Protein AF-A0A1Q9NXE9-F1 (afdb_monomer)

Secondary structure (DSSP, 8-state):
-----------TT--HHHHHHHHHHHHHHHHHHHHHHTT-HHHHHHHHHHHHHHHHHHHHHHHHHH-GGGSTT----S-HHHHHHHHHHHHHHHHHHHHHHHHHHHHHHHHHHHHHHHHTT-HHHHHHHHHHHHHHHHHHHHHHHHHGGG--S--HHHHHHHHHHHHHHHHHHHHHHHHHHHHHHHHHHHHHHHHHT-TT-

Structure (mmCIF, N/CA/C/O backbone):
data_AF-A0A1Q9NXE9-F1
#
_entry.id   AF-A0A1Q9NXE9-F1
#
loop_
_atom_site.group_PDB
_atom_site.id
_atom_site.type_symbol
_atom_site.label_atom_id
_atom_site.label_alt_id
_atom_site.label_comp_id
_atom_site.label_asym_id
_atom_site.label_entity_id
_atom_site.label_seq_id
_atom_site.pdbx_PDB_ins_code
_atom_site.Cartn_x
_atom_site.Cartn_y
_atom_site.Cartn_z
_atom_site.occupancy
_atom_site.B_iso_or_equiv
_atom_site.auth_seq_id
_atom_site.auth_comp_id
_atom_site.auth_asym_id
_atom_site.auth_atom_id
_atom_site.pdbx_PDB_model_num
ATOM 1 N N . MET A 1 1 ? 24.648 44.291 -0.060 1.00 38.34 1 MET A N 1
ATOM 2 C CA . MET A 1 1 ? 23.633 43.965 -1.079 1.00 38.34 1 MET A CA 1
ATOM 3 C C . MET A 1 1 ? 23.891 42.550 -1.541 1.00 38.34 1 MET A C 1
ATOM 5 O O . MET A 1 1 ? 25.010 42.243 -1.927 1.00 38.34 1 MET A O 1
ATOM 9 N N . SER A 1 2 ? 22.882 41.703 -1.382 1.00 39.97 2 SER A N 1
ATOM 10 C CA . SER A 1 2 ? 22.838 40.307 -1.802 1.00 39.97 2 SER A CA 1
ATOM 11 C C . SER A 1 2 ? 22.975 40.172 -3.317 1.00 39.97 2 SER A C 1
ATOM 13 O O . SER A 1 2 ? 22.390 40.971 -4.037 1.00 39.97 2 SER A O 1
ATOM 15 N N . THR A 1 3 ? 23.613 39.104 -3.788 1.00 32.12 3 THR A N 1
ATOM 16 C CA . THR A 1 3 ? 22.986 38.228 -4.787 1.00 32.12 3 THR A CA 1
ATOM 17 C C . THR A 1 3 ? 23.370 36.790 -4.467 1.00 32.12 3 THR A C 1
ATOM 19 O O . THR A 1 3 ? 24.533 36.449 -4.281 1.00 32.12 3 THR A O 1
ATOM 22 N N . SER A 1 4 ? 22.329 35.996 -4.273 1.00 35.97 4 SER A N 1
ATOM 23 C CA . SER A 1 4 ? 22.317 34.573 -3.982 1.00 35.97 4 SER A CA 1
ATOM 24 C C . SER A 1 4 ? 22.696 33.775 -5.226 1.00 35.97 4 SER A C 1
ATOM 26 O O . SER A 1 4 ? 22.035 33.920 -6.255 1.00 35.97 4 SER A O 1
ATOM 28 N N . ASN A 1 5 ? 23.692 32.898 -5.106 1.00 34.31 5 ASN A N 1
ATOM 29 C CA . ASN A 1 5 ? 23.854 31.772 -6.019 1.00 34.31 5 ASN A CA 1
ATOM 30 C C . ASN A 1 5 ? 22.650 30.847 -5.834 1.00 34.31 5 ASN A C 1
ATOM 32 O O . ASN A 1 5 ? 22.453 30.271 -4.765 1.00 34.31 5 ASN A O 1
ATOM 36 N N . SER A 1 6 ? 21.816 30.755 -6.865 1.00 35.94 6 SER A N 1
ATOM 37 C CA . SER A 1 6 ? 20.890 29.644 -7.026 1.00 35.94 6 SER A CA 1
ATOM 38 C C . SER A 1 6 ? 21.712 28.442 -7.475 1.00 35.94 6 SER A C 1
ATOM 40 O O . SER A 1 6 ? 22.081 28.343 -8.647 1.00 35.94 6 SER A O 1
ATOM 42 N N . ASP A 1 7 ? 22.041 27.565 -6.535 1.00 38.34 7 ASP A N 1
ATOM 43 C CA . ASP A 1 7 ? 22.629 26.271 -6.850 1.00 38.34 7 ASP A CA 1
ATOM 44 C C . ASP A 1 7 ? 21.641 25.485 -7.723 1.00 38.34 7 ASP A C 1
ATOM 46 O O . ASP A 1 7 ? 20.567 25.066 -7.282 1.00 38.34 7 ASP A O 1
ATOM 50 N N . ASN A 1 8 ? 22.001 25.325 -8.998 1.00 44.56 8 ASN A N 1
ATOM 51 C CA . ASN A 1 8 ? 21.366 24.391 -9.915 1.00 44.56 8 ASN A CA 1
ATOM 52 C C . ASN A 1 8 ? 21.638 22.970 -9.404 1.00 44.56 8 ASN A C 1
ATOM 54 O O . ASN A 1 8 ? 22.663 22.370 -9.732 1.00 44.56 8 ASN A O 1
ATOM 58 N N . ASN A 1 9 ? 20.706 22.429 -8.617 1.00 39.59 9 ASN A N 1
ATOM 59 C CA . ASN A 1 9 ? 20.649 21.018 -8.224 1.00 39.59 9 ASN A CA 1
ATOM 60 C C . ASN A 1 9 ? 20.276 20.136 -9.426 1.00 39.59 9 ASN A C 1
ATOM 62 O O . ASN A 1 9 ? 19.250 19.461 -9.443 1.00 39.59 9 ASN A O 1
ATOM 66 N N . THR A 1 10 ? 21.119 20.148 -10.453 1.00 43.19 10 THR A N 1
ATOM 67 C CA . THR A 1 10 ? 21.030 19.195 -11.557 1.00 43.19 10 THR A CA 1
ATOM 68 C C . THR A 1 10 ? 21.760 17.942 -11.098 1.00 43.19 10 THR A C 1
ATOM 70 O O . THR A 1 10 ? 22.981 17.962 -10.935 1.00 43.19 10 THR A O 1
ATOM 73 N N . ILE A 1 11 ? 21.022 16.865 -10.827 1.00 47.81 11 ILE A N 1
ATOM 74 C CA . ILE A 1 11 ? 21.634 15.564 -10.539 1.00 47.81 11 ILE A CA 1
ATOM 75 C C . ILE A 1 11 ? 22.432 15.156 -11.794 1.00 47.81 11 ILE A C 1
ATOM 77 O O . ILE A 1 11 ? 21.863 15.173 -12.890 1.00 47.81 11 ILE A O 1
ATOM 81 N N . PRO A 1 12 ? 23.737 14.840 -11.688 1.00 38.66 12 PRO A N 1
ATOM 82 C CA . PRO A 1 12 ? 24.551 14.502 -12.852 1.00 38.66 12 PRO A CA 1
ATOM 83 C C . PRO A 1 12 ? 23.972 13.291 -13.596 1.00 38.66 12 PRO A C 1
ATOM 85 O O . PRO A 1 12 ? 23.775 12.239 -12.991 1.00 38.66 12 PRO A O 1
ATOM 88 N N . GLY A 1 13 ? 23.717 13.440 -14.900 1.00 51.38 13 GLY A N 1
ATOM 89 C CA . GLY A 1 13 ? 23.176 12.374 -15.755 1.00 51.38 13 GLY A CA 1
ATOM 90 C C . GLY A 1 13 ? 21.647 12.313 -15.849 1.00 51.38 13 GLY A C 1
ATOM 91 O O . GLY A 1 13 ? 21.122 11.270 -16.225 1.00 51.38 13 GLY A O 1
ATOM 92 N N . VAL A 1 14 ? 20.940 13.390 -15.490 1.00 51.12 14 VAL A N 1
ATOM 93 C CA . VAL A 1 14 ? 19.484 13.519 -15.668 1.00 51.12 14 VAL A CA 1
ATOM 94 C C . VAL A 1 14 ? 19.208 14.603 -16.710 1.00 51.12 14 VAL A C 1
ATOM 96 O O . VAL A 1 14 ? 19.597 15.757 -16.507 1.00 51.12 14 VAL A O 1
ATOM 99 N N . GLY A 1 15 ? 18.556 14.245 -17.820 1.00 59.66 15 GLY A N 1
ATOM 100 C CA . GLY A 1 15 ? 18.082 15.219 -18.803 1.00 59.66 15 GLY A CA 1
ATOM 101 C C . GLY A 1 15 ? 17.036 16.161 -18.193 1.00 59.66 15 GLY A C 1
ATOM 102 O O . GLY A 1 15 ? 16.362 15.813 -17.224 1.00 59.66 15 GLY A O 1
ATOM 103 N N . ILE A 1 16 ? 16.876 17.368 -18.745 1.00 61.19 16 ILE A N 1
ATOM 104 C CA . ILE A 1 16 ? 15.884 18.348 -18.252 1.00 61.19 16 ILE A CA 1
ATOM 105 C C . ILE A 1 16 ? 14.464 17.751 -18.286 1.00 61.19 16 ILE A C 1
ATOM 107 O O . ILE A 1 16 ? 13.695 17.928 -17.345 1.00 61.19 16 ILE A O 1
ATOM 111 N N . GLU A 1 17 ? 14.151 16.972 -19.323 1.00 66.19 17 GLU A N 1
ATOM 112 C CA . GLU A 1 17 ? 12.855 16.304 -19.496 1.00 66.19 17 GLU A CA 1
ATOM 113 C C . GLU A 1 17 ? 12.576 15.255 -18.399 1.00 66.19 17 GLU A C 1
ATOM 115 O O . GLU A 1 17 ? 11.458 15.165 -17.889 1.00 66.19 17 GLU A O 1
ATOM 120 N N . ASP A 1 18 ? 13.599 14.523 -17.947 1.00 68.25 18 ASP A N 1
ATOM 121 C CA . ASP A 1 18 ? 13.463 13.533 -16.871 1.00 68.25 18 ASP A CA 1
ATOM 122 C C . ASP A 1 18 ? 13.184 14.200 -15.516 1.00 68.25 18 ASP A C 1
ATOM 124 O O . ASP A 1 18 ? 12.389 13.694 -14.717 1.00 68.25 18 ASP A O 1
ATOM 128 N N . GLN A 1 19 ? 13.779 15.370 -15.257 1.00 73.62 19 GLN A N 1
ATOM 129 C CA . GLN A 1 19 ? 13.501 16.144 -14.042 1.00 73.62 19 GLN A CA 1
ATOM 130 C C . GLN A 1 19 ? 12.059 16.653 -14.005 1.00 73.62 19 GLN A C 1
ATOM 132 O O . GLN A 1 19 ? 11.429 16.647 -12.945 1.00 73.62 19 GLN A O 1
ATOM 137 N N . GLU A 1 20 ? 11.512 17.060 -15.151 1.00 81.75 20 GLU A N 1
ATOM 138 C CA . GLU A 1 20 ? 10.112 17.475 -15.248 1.00 81.75 20 GLU A CA 1
ATOM 139 C C . GLU A 1 20 ? 9.160 16.307 -14.968 1.00 81.75 20 GLU A C 1
ATOM 141 O O . GLU A 1 20 ? 8.214 16.459 -14.185 1.00 81.75 20 GLU A O 1
ATOM 146 N N . ILE A 1 21 ? 9.435 15.124 -15.532 1.00 80.62 21 ILE A N 1
ATOM 147 C CA . ILE A 1 21 ? 8.650 13.908 -15.276 1.00 80.62 21 ILE A CA 1
ATOM 148 C C . ILE A 1 21 ? 8.705 13.539 -13.792 1.00 80.62 21 ILE A C 1
ATOM 150 O O . ILE A 1 21 ? 7.656 13.329 -13.178 1.00 80.62 21 ILE A O 1
ATOM 154 N N . ILE A 1 22 ? 9.895 13.511 -13.187 1.00 80.38 22 ILE A N 1
ATOM 155 C CA . ILE A 1 22 ? 10.057 13.226 -11.755 1.00 80.38 22 ILE A CA 1
ATOM 156 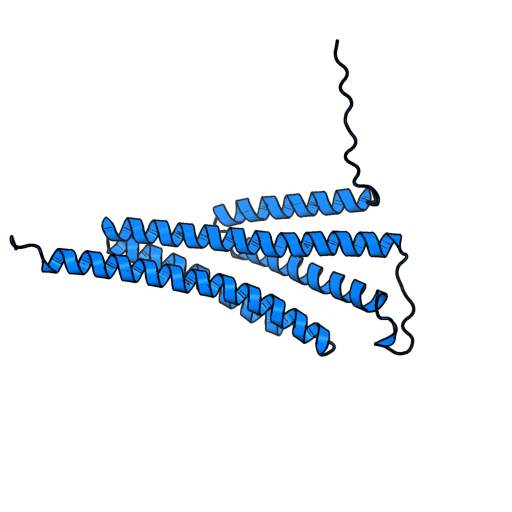C C . ILE A 1 22 ? 9.278 14.247 -10.916 1.00 80.38 22 ILE A C 1
ATOM 158 O O . ILE A 1 22 ? 8.518 13.853 -10.033 1.00 80.38 22 ILE A O 1
ATOM 162 N N . GLY A 1 23 ? 9.362 15.540 -11.238 1.00 83.94 23 GLY A N 1
ATOM 163 C CA . GLY A 1 23 ? 8.614 16.585 -10.536 1.00 83.94 23 GLY A CA 1
ATOM 164 C C . GLY A 1 23 ? 7.090 16.426 -10.643 1.00 83.94 23 GLY A C 1
ATOM 165 O O . GLY A 1 23 ? 6.363 16.674 -9.676 1.00 83.94 23 GLY A O 1
ATOM 166 N N . ILE A 1 24 ? 6.569 15.973 -11.789 1.00 85.38 24 ILE A N 1
ATOM 167 C CA . ILE A 1 24 ? 5.145 15.629 -11.941 1.00 85.38 24 ILE A CA 1
ATOM 168 C C . ILE A 1 24 ? 4.790 14.433 -11.058 1.00 85.38 24 ILE A C 1
ATOM 170 O O . ILE A 1 24 ? 3.772 14.460 -10.358 1.00 85.38 24 ILE A O 1
ATOM 174 N N . LEU A 1 25 ? 5.627 13.397 -11.056 1.00 85.25 25 LEU A N 1
ATOM 175 C CA . LEU A 1 25 ? 5.397 12.206 -10.252 1.00 85.25 25 LEU A CA 1
ATOM 176 C C . LEU A 1 25 ? 5.402 12.537 -8.753 1.00 85.25 25 LEU A C 1
ATOM 178 O O . LEU A 1 25 ? 4.489 12.119 -8.044 1.00 85.25 25 LEU A O 1
ATOM 182 N N . GLU A 1 26 ? 6.330 13.362 -8.270 1.00 86.25 26 GLU A N 1
ATOM 183 C CA . GLU A 1 26 ? 6.356 13.851 -6.883 1.00 86.25 26 GLU A CA 1
ATOM 184 C C . GLU A 1 26 ? 5.075 14.606 -6.499 1.00 86.25 26 GLU A C 1
ATOM 186 O O . GLU A 1 26 ? 4.528 14.420 -5.406 1.00 86.25 26 GLU A O 1
ATOM 191 N N . ARG A 1 27 ? 4.528 15.418 -7.413 1.00 87.75 27 ARG A N 1
ATOM 192 C CA . ARG A 1 27 ? 3.234 16.085 -7.197 1.00 87.75 27 ARG A CA 1
ATOM 193 C C . ARG A 1 27 ? 2.092 15.080 -7.084 1.00 87.75 27 ARG A C 1
ATOM 195 O O . ARG A 1 27 ? 1.229 15.249 -6.222 1.00 87.75 27 ARG A O 1
ATOM 202 N N . ILE A 1 28 ? 2.093 14.024 -7.898 1.00 85.88 28 ILE A N 1
ATOM 203 C CA . ILE A 1 28 ? 1.116 12.928 -7.805 1.00 85.88 28 ILE A CA 1
ATOM 204 C C . ILE A 1 28 ? 1.243 12.212 -6.449 1.00 85.88 28 ILE A C 1
ATOM 206 O O . ILE A 1 28 ? 0.230 11.949 -5.794 1.00 85.88 28 ILE A O 1
ATOM 210 N N . VAL A 1 29 ? 2.471 11.971 -5.974 1.00 84.19 29 VAL A N 1
ATOM 211 C CA . VAL A 1 29 ? 2.731 11.405 -4.639 1.00 84.19 29 VAL A CA 1
ATOM 212 C C . VAL A 1 29 ? 2.136 12.289 -3.541 1.00 84.19 29 VAL A C 1
ATOM 214 O O . VAL A 1 29 ? 1.441 11.784 -2.655 1.00 84.19 29 VAL A O 1
ATOM 217 N N . SER A 1 30 ? 2.360 13.603 -3.597 1.00 87.12 30 SER A N 1
ATOM 218 C CA . SER A 1 30 ? 1.798 14.565 -2.638 1.00 87.12 30 SER A CA 1
ATOM 219 C C . SER A 1 30 ? 0.263 14.599 -2.688 1.00 87.12 30 SER A C 1
ATOM 221 O O . SER A 1 30 ? -0.413 14.531 -1.659 1.00 87.12 30 SER A O 1
ATOM 223 N N . LEU A 1 31 ? -0.319 14.588 -3.891 1.00 88.50 31 LEU A N 1
ATOM 224 C CA . LEU A 1 31 ? -1.767 14.532 -4.076 1.00 88.50 31 LEU A CA 1
ATOM 225 C C . LEU A 1 31 ? -2.378 13.267 -3.458 1.00 88.50 31 LEU A C 1
ATOM 227 O O . LEU A 1 31 ? -3.425 13.349 -2.815 1.00 88.50 31 LEU A O 1
ATOM 231 N N . SER A 1 32 ? -1.721 12.111 -3.605 1.00 87.50 32 SER A N 1
ATOM 232 C CA . SER A 1 32 ? -2.212 10.846 -3.044 1.00 87.50 32 SER A CA 1
ATOM 233 C C . SER A 1 32 ? -2.358 10.888 -1.516 1.00 87.50 32 SER A C 1
ATOM 235 O O . SER A 1 32 ? -3.301 10.312 -0.976 1.00 87.50 32 SER A O 1
ATOM 237 N N . GLN A 1 33 ? -1.506 11.645 -0.817 1.00 85.19 33 GLN A N 1
ATOM 238 C CA . GLN A 1 33 ? -1.619 11.839 0.630 1.00 85.19 33 GLN A CA 1
ATOM 239 C C . GLN A 1 33 ? -2.860 12.658 0.996 1.00 85.19 33 GLN A C 1
ATOM 241 O O . GLN A 1 33 ? -3.666 12.230 1.821 1.00 85.19 33 GLN A O 1
ATOM 246 N N . ASN A 1 34 ? -3.068 13.787 0.319 1.00 90.12 34 ASN A N 1
ATOM 247 C CA . ASN A 1 34 ? -4.254 14.619 0.532 1.00 90.12 34 ASN A CA 1
ATOM 248 C C . ASN A 1 34 ? -5.553 13.843 0.260 1.00 90.12 34 ASN A C 1
ATOM 250 O O . ASN A 1 34 ? -6.571 14.045 0.924 1.00 90.12 34 ASN A O 1
ATOM 254 N N . LEU A 1 35 ? -5.534 12.950 -0.732 1.00 92.75 35 LEU A N 1
ATOM 255 C CA . LEU A 1 35 ? -6.661 12.077 -1.045 1.00 92.75 35 LEU A CA 1
ATOM 256 C C . LEU A 1 35 ? -6.906 11.039 0.062 1.00 92.75 35 LEU A C 1
ATOM 258 O O . LEU A 1 35 ? -8.062 10.799 0.413 1.00 92.75 35 LEU A O 1
ATOM 262 N N . LEU A 1 36 ? -5.850 10.471 0.651 1.00 90.75 36 LEU A N 1
ATOM 263 C CA . LEU A 1 36 ? -5.956 9.516 1.757 1.00 90.75 36 LEU A CA 1
ATOM 264 C C . LEU A 1 36 ? -6.599 10.157 2.998 1.00 90.75 36 LEU A C 1
ATOM 266 O O . LEU A 1 36 ? -7.526 9.595 3.585 1.00 90.75 36 LEU A O 1
ATOM 270 N N . GLU A 1 37 ? -6.189 11.377 3.344 1.00 88.44 37 GLU A N 1
ATOM 271 C CA . GLU A 1 37 ? -6.778 12.156 4.444 1.00 88.44 37 GLU A CA 1
ATOM 272 C C . GLU A 1 37 ? -8.261 12.482 4.200 1.00 88.44 37 GLU A C 1
ATOM 274 O O . GLU A 1 37 ? -9.077 12.448 5.124 1.00 88.44 37 GLU A O 1
ATOM 279 N N . LYS A 1 38 ? -8.642 12.698 2.934 1.00 92.94 38 LYS A N 1
ATOM 280 C CA . LYS A 1 38 ? -10.032 12.898 2.489 1.00 92.94 38 LYS A CA 1
ATOM 281 C C . LYS A 1 38 ? -10.822 11.593 2.299 1.00 92.94 38 LYS A C 1
ATOM 283 O O . LYS A 1 38 ? -11.946 11.639 1.798 1.00 92.94 38 LYS A O 1
ATOM 288 N N . ASN A 1 39 ? -10.277 10.444 2.709 1.00 91.12 39 ASN A N 1
ATOM 289 C CA . ASN A 1 39 ? -10.870 9.104 2.565 1.00 91.12 39 ASN A CA 1
ATOM 290 C C . ASN A 1 39 ? -11.181 8.714 1.102 1.00 91.12 39 ASN A C 1
ATOM 292 O O . ASN A 1 39 ? -12.081 7.919 0.834 1.00 91.12 39 ASN A O 1
ATOM 296 N N . GLN A 1 40 ? -10.447 9.262 0.130 1.00 94.44 40 GLN A N 1
ATOM 297 C CA . GLN A 1 40 ? -10.607 8.965 -1.299 1.00 94.44 40 GLN A CA 1
ATOM 298 C C . GLN A 1 40 ? -9.825 7.700 -1.698 1.00 94.44 40 GLN A C 1
ATOM 300 O O . GLN A 1 40 ? -9.006 7.713 -2.617 1.00 94.44 40 GLN A O 1
ATOM 305 N N . HIS A 1 41 ? -10.065 6.591 -0.992 1.00 93.31 41 HIS A N 1
ATOM 306 C CA . HIS A 1 41 ? -9.253 5.366 -1.060 1.00 93.31 41 HIS A CA 1
ATOM 307 C C . HIS A 1 41 ? -9.167 4.739 -2.457 1.00 93.31 41 HIS A C 1
ATOM 309 O O . HIS A 1 41 ? -8.104 4.261 -2.845 1.00 93.31 41 HIS A O 1
ATOM 315 N N . VAL A 1 42 ? -10.251 4.797 -3.237 1.00 93.75 42 VAL A N 1
ATOM 316 C CA . VAL A 1 42 ? -10.290 4.301 -4.625 1.00 93.75 42 VAL A CA 1
ATOM 317 C C . VAL A 1 42 ? -9.297 5.053 -5.512 1.00 93.75 42 VAL A C 1
ATOM 319 O O . VAL A 1 42 ? -8.523 4.436 -6.234 1.00 93.75 42 VAL A O 1
ATOM 322 N N . LEU A 1 43 ? -9.279 6.387 -5.435 1.00 92.31 43 LEU A N 1
ATOM 323 C CA . LEU A 1 43 ? -8.369 7.212 -6.235 1.00 92.31 43 LEU A CA 1
ATOM 324 C C . LEU A 1 43 ? -6.912 6.984 -5.829 1.00 92.31 43 LEU A C 1
ATOM 326 O O . LEU A 1 43 ? -6.049 6.822 -6.687 1.00 92.31 43 LEU A O 1
ATOM 330 N N . VAL A 1 44 ? -6.663 6.924 -4.519 1.00 92.62 44 VAL A N 1
ATOM 331 C CA . VAL A 1 44 ? -5.348 6.621 -3.940 1.00 92.62 44 VAL A CA 1
ATOM 332 C C . VAL A 1 44 ? -4.837 5.273 -4.453 1.00 92.62 44 VAL A C 1
ATOM 334 O O . VAL A 1 44 ? -3.708 5.184 -4.927 1.00 92.62 44 VAL A O 1
ATOM 337 N N . PHE A 1 45 ? -5.686 4.242 -4.436 1.00 92.56 45 PHE A N 1
ATOM 338 C CA . PHE A 1 45 ? -5.335 2.917 -4.939 1.00 92.56 45 PHE A CA 1
ATOM 339 C C . PHE A 1 45 ? -5.073 2.901 -6.451 1.00 92.56 45 PHE A C 1
ATOM 341 O O . PHE A 1 45 ? -4.114 2.279 -6.893 1.00 92.56 45 PHE A O 1
ATOM 348 N N . ASN A 1 46 ? -5.868 3.620 -7.248 1.00 90.38 46 ASN A N 1
ATOM 349 C CA . ASN A 1 46 ? -5.674 3.683 -8.700 1.00 90.38 46 ASN A CA 1
ATOM 350 C C . ASN A 1 46 ? -4.340 4.340 -9.086 1.00 90.38 46 ASN A C 1
ATOM 352 O O . ASN A 1 46 ? -3.661 3.848 -9.986 1.00 90.38 46 ASN A O 1
ATOM 356 N N . ILE A 1 47 ? -3.949 5.418 -8.396 1.00 89.25 47 ILE A N 1
ATOM 357 C CA . ILE A 1 47 ? -2.636 6.060 -8.582 1.00 89.25 47 ILE A CA 1
ATOM 358 C C . ILE A 1 47 ? -1.519 5.059 -8.280 1.00 89.25 47 ILE A C 1
ATOM 360 O O . ILE A 1 47 ? -0.582 4.905 -9.063 1.00 89.25 47 ILE A O 1
ATOM 364 N N . PHE A 1 48 ? -1.645 4.344 -7.165 1.00 90.31 48 PHE A N 1
ATOM 365 C CA . PHE A 1 48 ? -0.689 3.319 -6.780 1.00 90.31 48 PHE A CA 1
ATOM 366 C C . PHE A 1 48 ? -0.564 2.196 -7.792 1.00 90.31 48 PHE A C 1
ATOM 368 O O . PHE A 1 48 ? 0.542 1.906 -8.240 1.00 90.31 48 PHE A O 1
ATOM 375 N N . LEU A 1 49 ? -1.685 1.613 -8.204 1.00 88.69 49 LEU A N 1
ATOM 376 C CA . LEU A 1 49 ? -1.684 0.528 -9.171 1.00 88.69 49 LEU A CA 1
ATOM 377 C C . LEU A 1 49 ? -1.062 0.970 -10.500 1.00 88.69 49 LEU A C 1
ATOM 379 O O . LEU A 1 49 ? -0.319 0.210 -11.116 1.00 88.69 49 LEU A O 1
ATOM 383 N N . HIS A 1 50 ? -1.322 2.207 -10.927 1.00 86.69 50 HIS A N 1
ATOM 384 C CA . HIS A 1 50 ? -0.704 2.767 -12.124 1.00 86.69 50 HIS A CA 1
ATOM 385 C C . HIS A 1 50 ? 0.827 2.841 -12.001 1.00 86.69 50 HIS A C 1
ATOM 387 O O . HIS A 1 50 ? 1.539 2.409 -12.906 1.00 86.69 50 HIS A O 1
ATOM 393 N N . LEU A 1 51 ? 1.346 3.318 -10.867 1.00 86.31 51 LEU A N 1
ATOM 394 C CA . LEU A 1 51 ? 2.790 3.443 -10.650 1.00 86.31 51 LEU A CA 1
ATOM 395 C C . LEU A 1 51 ? 3.485 2.092 -10.443 1.00 86.31 51 LEU A C 1
ATOM 397 O O . LEU A 1 51 ? 4.592 1.906 -10.937 1.00 86.31 51 LEU A O 1
ATOM 401 N N . VAL A 1 52 ? 2.817 1.121 -9.817 1.00 86.62 52 VAL A N 1
ATOM 402 C CA . VAL A 1 52 ? 3.304 -0.265 -9.721 1.00 86.62 52 VAL A CA 1
ATOM 403 C C . VAL A 1 52 ? 3.396 -0.920 -11.101 1.00 86.62 52 VAL A C 1
ATOM 405 O O . VAL A 1 52 ? 4.399 -1.555 -11.422 1.00 86.62 52 VAL A O 1
ATOM 408 N N . ARG A 1 53 ? 2.385 -0.729 -11.957 1.00 84.62 53 ARG A N 1
ATOM 409 C CA . ARG A 1 53 ? 2.409 -1.227 -13.342 1.00 84.62 53 ARG A CA 1
ATOM 410 C C . ARG A 1 53 ? 3.546 -0.601 -14.150 1.00 84.62 53 ARG A C 1
ATOM 412 O O . ARG A 1 53 ? 4.200 -1.308 -14.913 1.00 84.62 53 ARG A O 1
ATOM 419 N N . ASN A 1 54 ? 3.819 0.688 -13.947 1.00 84.44 54 ASN A N 1
ATOM 420 C CA . ASN A 1 54 ? 4.955 1.358 -14.578 1.00 84.44 54 ASN A CA 1
ATOM 421 C C . ASN A 1 54 ? 6.301 0.835 -14.048 1.00 84.44 54 ASN A C 1
ATOM 423 O O . ASN A 1 54 ? 7.182 0.579 -14.861 1.00 84.44 54 ASN A O 1
ATOM 427 N N . ASP A 1 55 ? 6.454 0.601 -12.736 1.00 87.56 55 ASP A N 1
ATOM 428 C CA . ASP A 1 55 ? 7.656 -0.038 -12.161 1.00 87.56 55 ASP A CA 1
ATOM 429 C C . ASP A 1 55 ? 7.930 -1.389 -12.841 1.00 87.56 55 ASP A C 1
ATOM 431 O O . ASP A 1 55 ? 9.014 -1.619 -13.377 1.00 87.56 55 ASP A O 1
ATOM 435 N N . LEU A 1 56 ? 6.913 -2.256 -12.914 1.00 84.00 56 LEU A N 1
ATOM 436 C CA . LEU A 1 56 ? 7.020 -3.556 -13.582 1.00 84.00 56 LEU A CA 1
ATOM 437 C C . LEU A 1 56 ? 7.398 -3.422 -15.060 1.00 84.00 56 LEU A C 1
ATOM 439 O O . LEU A 1 56 ? 8.257 -4.156 -15.543 1.00 84.00 56 LEU A O 1
ATOM 443 N N . HIS A 1 57 ? 6.771 -2.495 -15.786 1.00 84.00 57 HIS A N 1
ATOM 444 C CA . HIS A 1 57 ? 7.056 -2.270 -17.204 1.00 84.00 57 HIS A CA 1
ATOM 445 C C . HIS A 1 57 ? 8.494 -1.799 -17.440 1.00 84.00 57 HIS A C 1
ATOM 447 O O . HIS A 1 57 ? 9.178 -2.314 -18.323 1.00 84.00 57 HIS A O 1
ATOM 453 N N . LEU A 1 58 ? 8.980 -0.860 -16.628 1.00 87.75 58 LEU A N 1
ATOM 454 C CA . LEU A 1 58 ? 10.343 -0.342 -16.736 1.00 87.75 58 LEU A CA 1
ATOM 455 C C . LEU A 1 58 ? 11.378 -1.412 -16.369 1.00 87.75 58 LEU A C 1
ATOM 457 O O . LEU A 1 58 ? 12.367 -1.566 -17.080 1.00 87.75 58 LEU A O 1
ATOM 461 N N . ARG A 1 59 ? 11.124 -2.225 -15.335 1.00 84.50 59 ARG A N 1
ATOM 462 C CA . ARG A 1 59 ? 11.986 -3.371 -14.993 1.00 84.50 59 ARG A CA 1
ATOM 463 C C . ARG A 1 59 ? 12.086 -4.381 -16.126 1.00 84.50 59 ARG A C 1
ATOM 465 O O . ARG A 1 59 ? 13.183 -4.853 -16.400 1.00 84.50 59 ARG A O 1
ATOM 472 N N . LYS A 1 60 ? 10.968 -4.690 -16.795 1.00 80.06 60 LYS A N 1
ATOM 473 C CA . LYS A 1 60 ? 10.962 -5.578 -17.969 1.00 80.06 60 LYS A CA 1
ATOM 474 C C . LYS A 1 60 ? 11.885 -5.028 -19.052 1.00 80.06 60 LYS A C 1
ATOM 476 O O . LYS A 1 60 ? 12.752 -5.755 -19.519 1.00 80.06 60 LYS A O 1
ATOM 481 N N . LYS A 1 61 ? 11.761 -3.738 -19.387 1.00 82.56 61 LYS A N 1
ATOM 482 C CA . LYS A 1 61 ? 12.651 -3.080 -20.359 1.00 82.56 61 LYS A CA 1
ATOM 483 C C . LYS A 1 61 ? 14.125 -3.207 -19.971 1.00 82.56 61 LYS A C 1
ATOM 485 O O . LYS A 1 61 ? 14.918 -3.652 -20.787 1.00 82.56 61 LYS A O 1
ATOM 490 N N . ILE A 1 62 ? 14.471 -2.886 -18.723 1.00 86.19 62 ILE A N 1
ATOM 491 C CA . ILE A 1 62 ? 15.852 -2.984 -18.220 1.00 86.19 62 ILE A CA 1
ATOM 492 C C . ILE A 1 62 ? 16.370 -4.425 -18.320 1.00 86.19 62 ILE A C 1
ATOM 494 O O . ILE A 1 62 ? 17.485 -4.648 -18.776 1.00 86.19 62 ILE A O 1
ATOM 498 N N . ALA A 1 63 ? 15.567 -5.411 -17.913 1.00 80.81 63 ALA A N 1
ATOM 499 C CA . ALA A 1 63 ? 15.960 -6.816 -17.949 1.00 80.81 63 ALA A CA 1
ATOM 500 C C . ALA A 1 63 ? 16.236 -7.311 -19.379 1.00 80.81 63 ALA A C 1
ATOM 502 O O . ALA A 1 63 ? 17.239 -7.992 -19.587 1.00 80.81 63 ALA A O 1
ATOM 503 N N . TYR A 1 64 ? 15.395 -6.939 -20.353 1.00 77.25 64 TYR A N 1
ATOM 504 C CA . TYR A 1 64 ? 15.601 -7.295 -21.763 1.00 77.25 64 TYR A CA 1
ATOM 505 C C . TYR A 1 64 ? 16.886 -6.688 -22.341 1.00 77.25 64 TYR A C 1
ATOM 507 O O . TYR A 1 64 ? 17.605 -7.370 -23.063 1.00 77.25 64 TYR A O 1
ATOM 515 N N . GLU A 1 65 ? 17.215 -5.447 -21.976 1.00 81.06 65 GLU A N 1
ATOM 516 C CA . GLU A 1 65 ? 18.451 -4.792 -22.426 1.00 81.06 65 GLU A CA 1
ATOM 517 C C . GLU A 1 65 ? 19.715 -5.381 -21.786 1.00 81.06 65 GLU A C 1
ATOM 519 O O . GLU A 1 65 ? 20.751 -5.487 -22.439 1.00 81.06 65 GLU A O 1
ATOM 524 N N . LEU A 1 66 ? 19.651 -5.788 -20.513 1.00 75.25 66 LEU A N 1
ATOM 525 C CA . LEU A 1 66 ? 20.803 -6.352 -19.799 1.00 75.25 66 LEU A CA 1
ATOM 526 C C . LEU A 1 66 ? 21.067 -7.828 -20.136 1.00 75.25 66 LEU A C 1
ATOM 528 O O . LEU A 1 66 ? 22.200 -8.289 -19.998 1.00 75.25 66 LEU A O 1
ATOM 532 N N . PHE A 1 67 ? 20.046 -8.570 -20.574 1.00 70.25 67 PHE A N 1
ATOM 533 C CA . PHE A 1 67 ? 20.143 -9.996 -20.906 1.00 70.25 67 PHE A CA 1
ATOM 534 C C . PHE A 1 67 ? 19.548 -10.306 -22.293 1.00 70.25 67 PHE A C 1
ATOM 536 O O . PHE A 1 67 ? 18.562 -11.040 -22.393 1.00 70.25 67 PHE A O 1
ATOM 543 N N . PRO A 1 68 ? 20.168 -9.818 -23.384 1.00 58.12 68 PRO A N 1
ATOM 544 C CA . PRO A 1 68 ? 19.652 -9.998 -24.745 1.00 58.12 68 PRO A CA 1
ATOM 545 C C . PRO A 1 68 ? 19.587 -11.472 -25.196 1.00 58.12 68 PRO A C 1
ATOM 547 O O . PRO A 1 68 ? 18.832 -11.803 -26.099 1.00 58.12 68 PRO A O 1
ATOM 550 N N . GLY A 1 69 ? 20.320 -12.387 -24.546 1.00 52.72 69 GLY A N 1
ATOM 551 C CA . GLY A 1 69 ? 20.343 -13.822 -24.879 1.00 52.72 69 GLY A CA 1
ATOM 552 C C . GLY A 1 69 ? 19.137 -14.651 -24.407 1.00 52.72 69 GLY A C 1
ATOM 553 O O . GLY A 1 69 ? 19.174 -15.871 -24.534 1.00 52.72 69 GLY A O 1
ATOM 554 N N . ALA A 1 70 ? 18.101 -14.035 -23.826 1.00 53.47 70 ALA A N 1
ATOM 555 C CA . ALA A 1 70 ? 16.875 -14.733 -23.415 1.00 53.47 70 ALA A CA 1
ATOM 556 C C . ALA A 1 70 ? 15.858 -14.906 -24.563 1.00 53.47 70 ALA A C 1
ATOM 558 O O . ALA A 1 70 ? 14.936 -15.712 -24.455 1.00 53.47 70 ALA A O 1
ATOM 559 N N . VAL A 1 71 ? 16.024 -14.158 -25.657 1.00 54.22 71 VAL A N 1
ATOM 560 C CA . VAL A 1 71 ? 15.195 -14.230 -26.863 1.00 54.22 71 VAL A CA 1
ATOM 561 C C . VAL A 1 71 ? 16.147 -14.207 -28.056 1.00 54.22 71 VAL A C 1
ATOM 563 O O . VAL A 1 71 ? 16.865 -13.224 -28.237 1.00 54.22 71 VAL A O 1
ATOM 566 N N . ASP A 1 72 ? 16.189 -15.285 -28.843 1.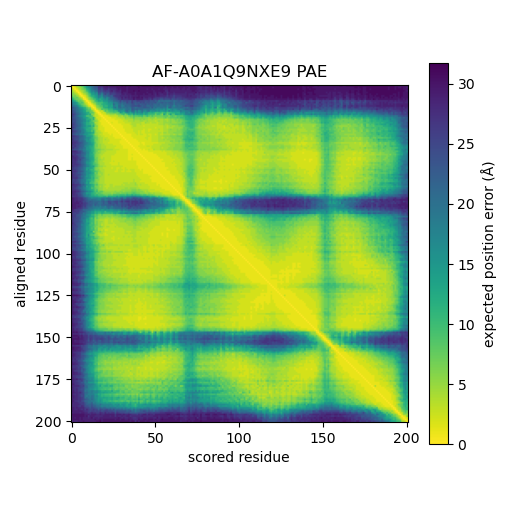00 50.84 72 ASP A N 1
ATOM 567 C CA . ASP A 1 72 ? 16.986 -15.319 -30.075 1.00 50.84 72 ASP A CA 1
ATOM 568 C C . ASP A 1 72 ? 16.603 -14.106 -30.956 1.00 50.84 72 ASP A C 1
ATOM 570 O O . ASP A 1 72 ? 15.420 -13.817 -31.138 1.00 50.84 72 ASP A O 1
ATOM 574 N N . ASP A 1 73 ? 17.611 -13.376 -31.448 1.00 58.53 73 ASP A N 1
ATOM 575 C CA . ASP A 1 73 ? 17.524 -12.131 -32.240 1.00 58.53 73 ASP A CA 1
ATOM 576 C C . ASP A 1 73 ? 17.214 -10.802 -31.507 1.00 58.53 73 ASP A C 1
ATOM 578 O O . ASP A 1 73 ? 16.945 -9.791 -32.167 1.00 58.53 73 ASP A O 1
ATOM 582 N N . PHE A 1 74 ? 17.321 -10.711 -30.173 1.00 62.62 74 PHE A N 1
ATOM 583 C CA . PHE A 1 74 ? 17.168 -9.408 -29.502 1.00 62.62 74 PHE A CA 1
ATOM 584 C C . PHE A 1 74 ? 18.388 -8.487 -29.712 1.00 62.62 74 PHE A C 1
ATOM 586 O O . PHE A 1 74 ? 19.490 -8.749 -29.226 1.00 62.62 74 PHE A O 1
ATOM 593 N N . GLN A 1 75 ? 18.182 -7.376 -30.424 1.00 62.81 75 GLN A N 1
ATOM 594 C CA . GLN A 1 75 ? 19.134 -6.265 -30.511 1.00 62.81 75 GLN A CA 1
ATOM 595 C C . GLN A 1 75 ? 18.781 -5.212 -29.449 1.00 62.81 75 GLN A C 1
ATOM 597 O O . GLN A 1 75 ? 17.605 -4.841 -29.377 1.00 62.81 75 GLN A O 1
ATOM 602 N N . PRO A 1 76 ? 19.758 -4.706 -28.669 1.00 66.88 76 PRO A N 1
ATOM 603 C CA . PRO A 1 76 ? 19.539 -3.609 -27.728 1.00 66.88 76 PRO A CA 1
ATOM 604 C C . PRO A 1 76 ? 18.835 -2.426 -28.403 1.00 66.88 76 PRO A C 1
ATOM 606 O O . PRO A 1 76 ? 19.282 -1.962 -29.456 1.00 66.88 76 PRO A O 1
ATOM 609 N N . GLN A 1 77 ? 17.719 -1.964 -27.835 1.00 78.75 77 GLN A N 1
ATOM 610 C CA . GLN A 1 77 ? 16.871 -0.932 -28.449 1.00 78.75 77 GLN A CA 1
ATOM 611 C C . GLN A 1 77 ? 17.121 0.470 -27.896 1.00 78.75 77 GLN A C 1
ATOM 613 O O . GLN A 1 77 ? 16.674 1.442 -28.505 1.00 78.75 77 GLN A O 1
ATOM 618 N N . TYR A 1 78 ? 17.814 0.581 -26.763 1.00 83.25 78 TYR A N 1
ATOM 619 C CA . TYR A 1 78 ? 18.044 1.851 -26.082 1.00 83.25 78 TYR A CA 1
ATOM 620 C C . TYR A 1 78 ? 19.531 2.195 -26.048 1.00 83.25 78 TYR A C 1
ATOM 622 O O . TYR A 1 78 ? 20.400 1.345 -25.851 1.00 83.25 78 TYR A O 1
ATOM 630 N N . THR A 1 79 ? 19.831 3.478 -26.204 1.00 85.94 79 THR A N 1
ATOM 631 C CA . THR A 1 79 ? 21.153 4.027 -25.909 1.00 85.94 79 THR A CA 1
ATOM 632 C C . THR A 1 79 ? 21.449 3.942 -24.408 1.00 85.94 79 THR A C 1
ATOM 634 O O . THR A 1 79 ? 20.552 3.809 -23.573 1.00 85.94 79 THR A O 1
ATOM 637 N N . GLN A 1 80 ? 22.725 4.064 -24.033 1.00 83.44 80 GLN A N 1
ATOM 638 C CA . GLN A 1 80 ? 23.124 4.060 -22.622 1.00 83.44 80 GLN A CA 1
ATOM 639 C C . GLN A 1 80 ? 22.471 5.198 -21.818 1.00 83.44 80 GLN A C 1
ATOM 641 O O . GLN A 1 80 ? 22.165 5.020 -20.641 1.00 83.44 80 GLN A O 1
ATOM 646 N N . GLU A 1 81 ? 22.276 6.362 -22.440 1.00 85.50 81 GLU A N 1
ATOM 647 C CA . GLU A 1 81 ? 21.627 7.515 -21.812 1.00 85.50 81 GLU A CA 1
ATOM 648 C C . GLU A 1 81 ? 20.146 7.226 -21.537 1.00 85.50 81 GLU A C 1
ATOM 650 O O . GLU A 1 81 ? 19.706 7.341 -20.397 1.00 85.50 81 GLU A O 1
ATOM 655 N N . GLU A 1 82 ? 19.415 6.717 -22.533 1.00 85.38 82 GLU A N 1
ATOM 656 C CA . GLU A 1 82 ? 18.011 6.314 -22.375 1.00 85.38 82 GLU A CA 1
ATOM 657 C C . GLU A 1 82 ? 17.843 5.205 -21.328 1.00 85.38 82 GLU A C 1
ATOM 659 O O . GLU A 1 82 ? 16.918 5.247 -20.514 1.00 85.38 82 GLU A O 1
ATOM 664 N N . LEU A 1 83 ? 18.751 4.223 -21.302 1.00 86.62 83 LEU A N 1
ATOM 665 C CA . LEU A 1 83 ? 18.723 3.156 -20.304 1.00 86.62 83 LEU A CA 1
ATOM 666 C C . LEU A 1 83 ? 18.918 3.709 -18.884 1.00 86.62 83 LEU A C 1
ATOM 668 O O . LEU A 1 83 ? 18.225 3.280 -17.959 1.00 86.62 83 LEU A O 1
ATOM 672 N N . ASN A 1 84 ? 19.807 4.689 -18.706 1.00 86.88 84 ASN A N 1
ATOM 673 C CA . ASN A 1 84 ? 19.998 5.358 -17.419 1.00 86.88 84 ASN A CA 1
ATOM 674 C C . ASN A 1 84 ? 18.723 6.098 -16.976 1.00 86.88 84 ASN A C 1
ATOM 676 O O . ASN A 1 84 ? 18.322 5.956 -15.818 1.00 86.88 84 ASN A O 1
ATOM 680 N N . SER A 1 85 ? 18.048 6.812 -17.880 1.00 86.25 85 SER A N 1
ATOM 681 C CA . SER A 1 85 ? 16.764 7.473 -17.594 1.00 86.25 85 SER A CA 1
ATOM 682 C C . SER A 1 85 ? 15.673 6.466 -17.207 1.00 86.25 85 SER A C 1
ATOM 684 O O . SER A 1 85 ? 14.961 6.653 -16.217 1.00 86.25 85 SER A O 1
ATOM 686 N N . ILE A 1 86 ? 15.583 5.330 -17.909 1.00 88.69 86 ILE A N 1
ATOM 687 C CA . ILE A 1 86 ? 14.648 4.241 -17.576 1.00 88.69 86 ILE A CA 1
ATOM 688 C C . ILE A 1 86 ? 14.923 3.693 -16.164 1.00 88.69 86 ILE A C 1
ATOM 690 O O . ILE A 1 86 ? 13.981 3.506 -15.387 1.00 88.69 86 ILE A O 1
ATOM 694 N N . ILE A 1 87 ? 16.191 3.465 -15.804 1.00 88.88 87 ILE A N 1
ATOM 695 C CA . ILE A 1 87 ? 16.595 2.992 -14.467 1.00 88.88 87 ILE A CA 1
ATOM 696 C C . ILE A 1 87 ? 16.214 4.006 -13.378 1.00 88.88 87 ILE A C 1
ATOM 698 O O . ILE A 1 87 ? 15.733 3.622 -12.305 1.00 88.88 87 ILE A O 1
ATOM 702 N N . GLN A 1 88 ? 16.379 5.302 -13.638 1.00 86.94 88 GLN A N 1
ATOM 703 C CA . GLN A 1 88 ? 15.998 6.353 -12.692 1.00 86.94 88 GLN A CA 1
ATOM 704 C C . GLN A 1 88 ? 14.482 6.389 -12.461 1.00 86.94 88 GLN A C 1
ATOM 706 O O . GLN A 1 88 ? 14.033 6.373 -11.311 1.00 86.94 88 GLN A O 1
ATOM 711 N N . LEU A 1 89 ? 13.683 6.354 -13.532 1.00 87.75 89 LEU A N 1
ATOM 712 C CA . LEU A 1 89 ? 12.220 6.302 -13.439 1.00 87.75 89 LEU A CA 1
ATOM 713 C C . LEU A 1 89 ? 11.739 5.040 -12.708 1.00 87.75 89 LEU A C 1
ATOM 715 O O . LEU A 1 89 ? 10.818 5.102 -11.889 1.00 87.75 89 LEU A O 1
ATOM 719 N N . GLN A 1 90 ? 12.389 3.901 -12.953 1.00 89.88 90 GLN A N 1
ATOM 720 C CA . GLN A 1 90 ? 12.108 2.645 -12.259 1.00 89.88 90 GLN A CA 1
ATOM 721 C C . GLN A 1 90 ? 12.395 2.772 -10.756 1.00 89.88 90 GLN A C 1
ATOM 723 O O . GLN A 1 90 ? 11.559 2.412 -9.923 1.00 89.88 90 GLN A O 1
ATOM 728 N N . THR A 1 91 ? 13.542 3.352 -10.397 1.00 88.94 91 THR A N 1
ATOM 729 C CA . THR A 1 91 ? 13.923 3.606 -9.001 1.00 88.94 91 THR A CA 1
ATOM 730 C C . THR A 1 91 ? 12.898 4.498 -8.302 1.00 88.94 91 THR A C 1
ATOM 732 O O . THR A 1 91 ? 12.490 4.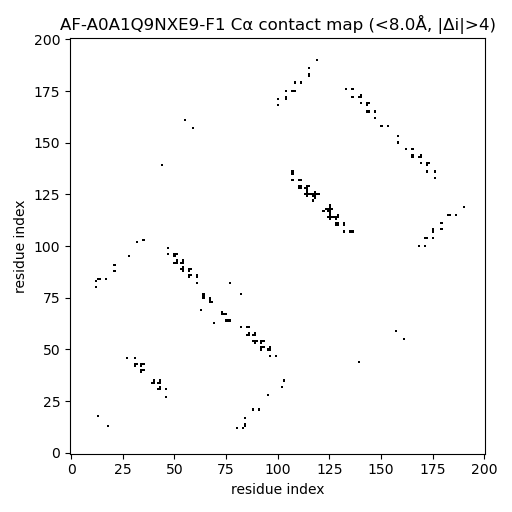206 -7.173 1.00 88.94 91 THR A O 1
ATOM 735 N N . PHE A 1 92 ? 12.425 5.544 -8.985 1.00 88.94 92 PHE A N 1
ATOM 736 C CA . PHE A 1 92 ? 11.365 6.409 -8.482 1.00 88.94 92 PHE A CA 1
ATOM 737 C C . PHE A 1 92 ? 10.072 5.623 -8.211 1.00 88.94 92 PHE A C 1
ATOM 739 O O . PHE A 1 92 ? 9.523 5.694 -7.109 1.00 88.94 92 PHE A O 1
ATOM 746 N N . ALA A 1 93 ? 9.593 4.850 -9.191 1.00 87.25 93 ALA A N 1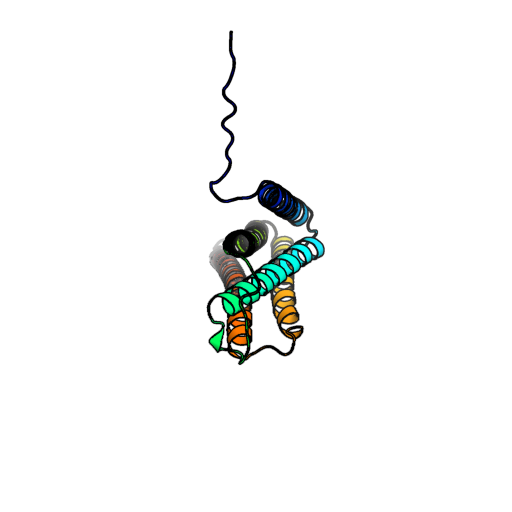
ATOM 747 C CA . ALA A 1 93 ? 8.345 4.098 -9.074 1.00 87.25 93 ALA A CA 1
ATOM 748 C C . ALA A 1 93 ? 8.402 3.063 -7.934 1.00 87.25 93 ALA A C 1
ATOM 750 O O . ALA A 1 93 ? 7.456 2.946 -7.148 1.00 87.25 93 ALA A O 1
ATOM 751 N N . ASN A 1 94 ? 9.541 2.383 -7.773 1.00 86.19 94 ASN A N 1
ATOM 752 C CA . ASN A 1 94 ? 9.788 1.468 -6.661 1.00 86.19 94 ASN A CA 1
ATOM 753 C C . ASN A 1 94 ? 9.781 2.179 -5.296 1.00 86.19 94 ASN A C 1
ATOM 755 O O . ASN A 1 94 ? 9.131 1.716 -4.358 1.00 86.19 94 ASN A O 1
ATOM 759 N N . ASN A 1 95 ? 10.472 3.317 -5.176 1.00 88.12 95 ASN A N 1
ATOM 760 C CA . ASN A 1 95 ? 10.469 4.109 -3.943 1.00 88.12 95 ASN A CA 1
ATOM 761 C C . ASN A 1 95 ? 9.045 4.558 -3.584 1.00 88.12 95 ASN A C 1
ATOM 763 O O . ASN A 1 95 ? 8.616 4.432 -2.437 1.00 88.12 95 ASN A O 1
ATOM 767 N N . TYR A 1 96 ? 8.274 5.008 -4.575 1.00 85.81 96 TYR A N 1
ATOM 768 C CA . TYR A 1 96 ? 6.882 5.373 -4.360 1.00 85.81 96 TYR A CA 1
ATOM 769 C C . TYR A 1 96 ? 6.036 4.197 -3.865 1.00 85.81 96 TYR A C 1
ATOM 771 O O . TYR A 1 96 ? 5.283 4.369 -2.908 1.00 85.81 96 TYR A O 1
ATOM 779 N N . ARG A 1 97 ? 6.172 3.004 -4.462 1.00 87.88 97 ARG A N 1
ATOM 780 C CA . ARG A 1 97 ? 5.465 1.791 -4.016 1.00 87.88 97 ARG A CA 1
ATOM 781 C C . ARG A 1 97 ? 5.678 1.553 -2.521 1.00 87.88 97 ARG A C 1
ATOM 783 O O . ARG A 1 97 ? 4.709 1.377 -1.787 1.00 87.88 97 ARG A O 1
ATOM 790 N N . ILE A 1 98 ? 6.931 1.603 -2.068 1.00 87.50 98 ILE A N 1
ATOM 791 C CA . ILE A 1 98 ? 7.292 1.412 -0.657 1.00 87.50 98 ILE A CA 1
ATOM 792 C C . ILE A 1 98 ? 6.674 2.514 0.213 1.00 87.50 98 ILE A C 1
ATOM 794 O O . ILE A 1 98 ? 5.989 2.216 1.191 1.00 87.50 98 ILE A O 1
ATOM 798 N N . GLN A 1 99 ? 6.850 3.787 -0.155 1.00 86.88 99 GLN A N 1
ATOM 799 C CA . GLN A 1 99 ? 6.288 4.911 0.604 1.00 86.88 99 GLN A CA 1
ATOM 800 C C . GLN A 1 99 ? 4.763 4.864 0.691 1.00 86.88 99 GLN A C 1
ATOM 802 O O . GLN A 1 99 ? 4.183 5.231 1.711 1.00 86.88 99 GLN A O 1
ATOM 807 N N . PHE A 1 100 ? 4.099 4.431 -0.375 1.00 86.06 100 PHE A N 1
ATOM 808 C CA . PHE A 1 100 ? 2.654 4.307 -0.418 1.00 86.06 100 PHE A CA 1
ATOM 809 C C . PHE A 1 100 ? 2.147 3.262 0.575 1.00 86.06 100 PHE A C 1
ATOM 811 O O . PHE A 1 100 ? 1.209 3.546 1.323 1.00 86.06 100 PHE A O 1
ATOM 818 N N . LEU A 1 101 ? 2.791 2.090 0.621 1.00 88.38 101 LEU A N 1
ATOM 819 C CA . LEU A 1 101 ? 2.464 1.048 1.596 1.00 88.38 101 LEU A CA 1
ATOM 820 C C . LEU A 1 101 ? 2.615 1.587 3.014 1.00 88.38 101 LEU A C 1
ATOM 822 O O . LEU A 1 101 ? 1.657 1.507 3.774 1.00 88.38 101 LEU A O 1
ATOM 826 N N . VAL A 1 102 ? 3.746 2.236 3.318 1.00 88.62 102 VAL A N 1
ATOM 827 C CA . VAL A 1 102 ? 3.997 2.864 4.628 1.00 88.62 102 VAL A CA 1
ATOM 828 C C . VAL A 1 102 ? 2.881 3.847 5.000 1.00 88.62 102 VAL A C 1
ATOM 830 O O . VAL A 1 102 ? 2.334 3.792 6.099 1.00 88.62 102 VAL A O 1
ATOM 833 N N . ARG A 1 103 ? 2.469 4.716 4.071 1.00 88.81 103 ARG A N 1
ATOM 834 C CA . ARG A 1 103 ? 1.414 5.711 4.326 1.00 88.81 103 ARG A CA 1
ATOM 835 C C . ARG A 1 103 ? 0.053 5.073 4.587 1.00 88.81 103 ARG A C 1
ATOM 837 O O . ARG A 1 103 ? -0.668 5.520 5.479 1.00 88.81 103 ARG A O 1
ATOM 844 N N . ILE A 1 104 ? -0.319 4.046 3.823 1.00 90.25 104 ILE A N 1
ATOM 845 C CA . ILE A 1 104 ? -1.568 3.312 4.060 1.00 90.25 104 ILE A CA 1
ATOM 846 C C . ILE A 1 104 ? -1.516 2.594 5.401 1.00 90.25 104 ILE A C 1
ATOM 848 O O . ILE A 1 104 ? -2.483 2.676 6.162 1.00 90.25 104 ILE A O 1
ATOM 852 N N . THR A 1 105 ? -0.408 1.919 5.710 1.00 90.69 105 THR A N 1
ATOM 853 C CA . THR A 1 105 ? -0.263 1.213 6.981 1.00 90.69 105 THR A CA 1
ATOM 854 C C . THR A 1 105 ? -0.345 2.181 8.151 1.00 90.69 105 THR A C 1
ATOM 856 O O . THR A 1 105 ? -1.120 1.936 9.070 1.00 90.69 105 THR A O 1
ATOM 859 N N . ASP A 1 106 ? 0.340 3.325 8.091 1.00 90.56 106 ASP A N 1
ATOM 860 C CA . ASP A 1 106 ? 0.289 4.352 9.136 1.00 90.56 106 ASP A CA 1
ATOM 861 C C . ASP A 1 106 ? -1.129 4.890 9.331 1.00 90.56 106 ASP A C 1
ATOM 863 O O . ASP A 1 106 ? -1.608 5.047 10.460 1.00 90.56 106 ASP A O 1
ATOM 867 N N . TYR A 1 107 ? -1.838 5.121 8.226 1.00 91.88 107 TYR A N 1
ATOM 868 C CA . TYR A 1 107 ? -3.220 5.571 8.251 1.00 91.88 107 TYR A CA 1
ATOM 869 C C . TYR A 1 107 ? -4.150 4.546 8.920 1.00 91.88 107 TYR A C 1
ATOM 871 O O . TYR A 1 107 ? -4.919 4.903 9.818 1.00 91.88 107 TYR A O 1
ATOM 879 N N . ILE A 1 108 ? -4.067 3.271 8.524 1.00 91.62 108 ILE A N 1
ATOM 880 C CA . ILE A 1 108 ? -4.869 2.175 9.091 1.00 91.62 108 ILE A CA 1
ATOM 881 C C . ILE A 1 108 ? -4.525 1.965 10.571 1.00 91.62 108 ILE A C 1
ATOM 883 O O . ILE A 1 108 ? -5.426 1.883 11.410 1.00 91.62 108 ILE A O 1
ATOM 887 N N . VAL A 1 109 ? -3.238 1.973 10.927 1.00 91.19 109 VAL A N 1
ATOM 888 C CA . VAL A 1 109 ? -2.769 1.921 12.320 1.00 91.19 109 VAL A CA 1
ATOM 889 C C . VAL A 1 109 ? -3.367 3.072 13.130 1.00 91.19 109 VAL A C 1
ATOM 891 O O . VAL A 1 109 ? -3.849 2.855 14.243 1.00 91.19 109 VAL A O 1
ATOM 894 N N . GLY A 1 110 ? -3.408 4.286 12.577 1.00 92.12 110 GLY A N 1
ATOM 895 C CA . GLY A 1 110 ? -4.071 5.433 13.195 1.00 92.12 110 GLY A CA 1
ATOM 896 C C . GLY A 1 110 ? -5.559 5.187 13.473 1.00 92.12 110 GLY A C 1
ATOM 897 O O . GLY A 1 110 ? -6.050 5.519 14.557 1.00 92.12 110 GLY A O 1
ATOM 898 N N . LYS A 1 111 ? -6.282 4.543 12.545 1.00 92.00 111 LYS A N 1
ATOM 899 C CA . LYS A 1 111 ? -7.692 4.157 12.745 1.00 92.00 111 LYS A CA 1
ATOM 900 C C . LYS A 1 111 ? -7.846 3.117 13.860 1.00 92.00 111 LYS A C 1
ATOM 902 O O . LYS A 1 111 ? -8.707 3.298 14.722 1.00 92.00 111 LYS A O 1
ATOM 907 N N . TYR A 1 112 ? -6.995 2.089 13.900 1.00 92.75 112 TYR A N 1
ATOM 908 C CA . TYR A 1 112 ? -7.005 1.084 14.972 1.00 92.75 112 TYR A CA 1
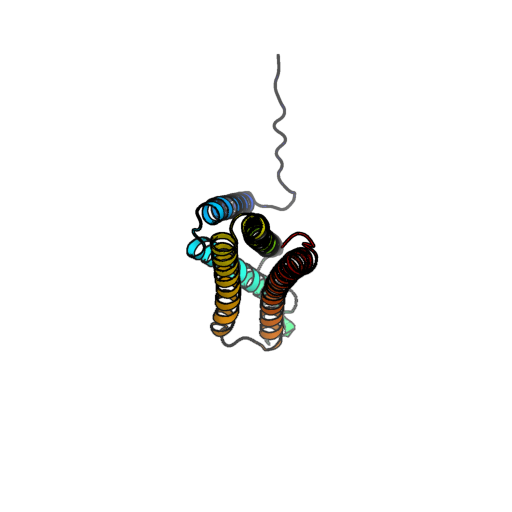ATOM 909 C C . TYR A 1 112 ? -6.672 1.680 16.347 1.00 92.75 112 TYR A C 1
ATOM 911 O O . TYR A 1 112 ? -7.348 1.373 17.332 1.00 92.75 112 TYR A O 1
ATOM 919 N N . LYS A 1 113 ? -5.681 2.576 16.434 1.00 91.31 113 LYS A N 1
ATOM 920 C CA . LYS A 1 113 ? -5.352 3.298 17.677 1.00 91.31 113 LYS A CA 1
ATOM 921 C C . LYS A 1 113 ? -6.544 4.114 18.177 1.00 91.31 113 LYS A C 1
ATOM 923 O O . LYS A 1 113 ? -6.958 3.970 19.323 1.00 91.31 113 LYS A O 1
ATOM 928 N N . LYS A 1 114 ? -7.182 4.883 17.292 1.00 92.69 114 LYS A N 1
ATOM 929 C CA . LYS A 1 114 ? -8.383 5.654 17.644 1.00 92.69 114 LYS A CA 1
ATOM 930 C C . LYS A 1 114 ? -9.528 4.756 18.127 1.00 92.69 114 LYS A C 1
ATOM 932 O O . LYS A 1 114 ? -10.204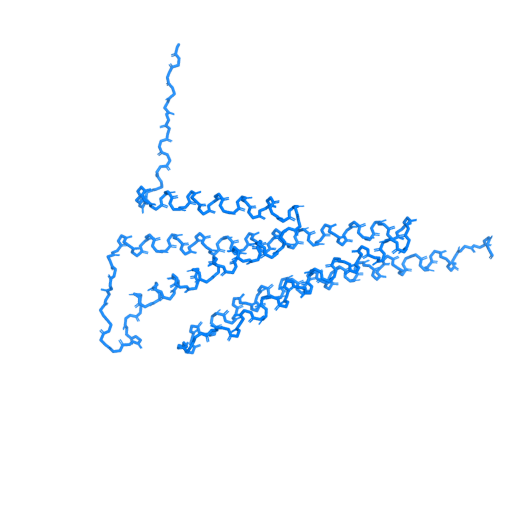 5.091 19.098 1.00 92.69 114 LYS A O 1
ATOM 937 N N . ALA A 1 115 ? -9.750 3.620 17.466 1.00 92.62 115 ALA A N 1
ATOM 938 C CA . ALA A 1 115 ? -10.780 2.667 17.864 1.00 92.62 115 ALA A CA 1
ATOM 939 C C . ALA A 1 115 ? -10.503 2.085 19.257 1.00 92.62 115 ALA A C 1
ATOM 941 O O . ALA A 1 115 ? -11.372 2.108 20.124 1.00 92.62 115 ALA A O 1
ATOM 942 N N . THR A 1 116 ? -9.274 1.632 19.501 1.00 89.38 116 THR A N 1
ATOM 943 C CA . THR A 1 116 ? -8.877 1.028 20.779 1.00 89.38 116 THR A CA 1
ATOM 944 C C . THR A 1 116 ? -8.926 2.011 21.953 1.00 89.38 116 THR A C 1
ATOM 946 O O . THR A 1 116 ? -9.312 1.632 23.060 1.00 89.38 116 THR A O 1
ATOM 949 N N . GLU A 1 117 ? -8.601 3.285 21.729 1.00 90.69 117 GLU A N 1
ATOM 950 C CA . GLU A 1 117 ? -8.807 4.356 22.711 1.00 90.69 117 GLU A CA 1
ATOM 951 C C . GLU A 1 117 ? -10.290 4.618 22.988 1.00 90.69 117 GLU A C 1
ATOM 953 O O . GLU A 1 117 ? -10.672 4.835 24.141 1.00 90.69 117 GLU A O 1
ATOM 958 N N . MET A 1 118 ? -11.129 4.583 21.948 1.00 93.12 118 MET A N 1
ATOM 959 C CA . MET A 1 118 ? -12.564 4.819 22.073 1.00 93.12 118 MET A CA 1
ATOM 960 C C . MET A 1 118 ? -13.269 3.696 22.831 1.00 93.12 118 MET A C 1
ATOM 962 O O . MET A 1 118 ? -14.091 3.998 23.683 1.00 93.12 118 MET A O 1
ATOM 966 N N . VAL A 1 119 ? -12.897 2.429 22.621 1.00 89.00 119 VAL A N 1
ATOM 967 C CA . VAL A 1 119 ? -13.491 1.266 23.320 1.00 89.00 119 VAL A CA 1
ATOM 968 C C . VAL A 1 119 ? -13.453 1.415 24.842 1.00 89.00 119 VAL A C 1
ATOM 970 O O . VAL A 1 119 ? -14.357 0.953 25.534 1.00 89.00 119 VAL A O 1
ATOM 973 N N . LYS A 1 120 ? -12.421 2.079 25.377 1.00 85.25 120 LYS A N 1
ATOM 974 C CA . LYS A 1 120 ? -12.277 2.336 26.818 1.00 85.25 120 LYS A CA 1
ATOM 975 C C . LYS A 1 120 ? -13.271 3.378 27.350 1.00 85.25 120 LYS A C 1
ATOM 977 O O . LYS A 1 120 ? -13.494 3.419 28.555 1.00 85.25 120 LYS A O 1
ATOM 982 N N . LYS A 1 121 ? -13.809 4.238 26.479 1.00 89.50 121 LYS A N 1
ATOM 983 C CA . LYS A 1 121 ? -14.727 5.345 26.803 1.00 89.50 121 LYS A CA 1
ATOM 984 C C . LYS A 1 121 ? -16.170 5.003 26.432 1.00 89.50 121 LYS A C 1
ATOM 986 O O . LYS A 1 121 ? -17.069 5.174 27.244 1.00 89.50 121 LYS A O 1
ATOM 991 N N . ASP A 1 122 ? -16.357 4.506 25.216 1.00 91.75 122 ASP A N 1
ATOM 992 C CA . ASP A 1 122 ? -17.610 4.035 24.642 1.00 91.75 122 ASP A CA 1
ATOM 993 C C . ASP A 1 122 ? -17.333 2.743 23.865 1.00 91.75 122 ASP A C 1
ATOM 995 O O . ASP A 1 122 ? -16.728 2.733 22.786 1.00 91.75 122 ASP A O 1
ATOM 999 N N . PHE A 1 123 ? -17.775 1.630 24.443 1.00 87.81 123 PHE A N 1
ATOM 1000 C CA . PHE A 1 123 ? -17.553 0.301 23.893 1.00 87.81 123 PHE A CA 1
ATOM 1001 C C . PHE A 1 123 ? -18.181 0.120 22.503 1.00 87.81 123 PHE A C 1
ATOM 1003 O O . PHE A 1 123 ? -17.563 -0.479 21.616 1.00 87.81 123 PHE A O 1
ATOM 1010 N N . ASN A 1 124 ? -19.396 0.637 22.304 1.00 90.38 124 ASN A N 1
ATOM 1011 C CA . ASN A 1 124 ? -20.149 0.442 21.068 1.00 90.38 124 ASN A CA 1
ATOM 1012 C C . ASN A 1 124 ? -19.519 1.246 19.933 1.00 90.38 124 ASN A C 1
ATOM 1014 O O . ASN A 1 124 ? -19.240 0.700 18.862 1.00 90.38 124 ASN A O 1
ATOM 1018 N N . GLU A 1 125 ? -19.228 2.522 20.186 1.00 94.25 125 GLU A N 1
ATOM 1019 C CA . GLU A 1 125 ? -18.577 3.381 19.200 1.00 94.25 125 GLU A CA 1
ATOM 1020 C C . GLU A 1 125 ? -17.160 2.890 18.881 1.00 94.25 125 GLU A C 1
ATOM 1022 O O . GLU A 1 125 ? -16.764 2.821 17.716 1.00 94.25 125 GLU A O 1
ATOM 1027 N N . GLY A 1 126 ? -16.403 2.462 19.893 1.00 92.12 126 GLY A N 1
ATOM 1028 C CA . GLY A 1 126 ? -15.071 1.903 19.697 1.00 92.12 126 GLY A CA 1
ATOM 1029 C C . GLY A 1 126 ? -15.066 0.631 18.843 1.00 92.12 126 GLY A C 1
ATOM 1030 O O . GLY A 1 126 ? -14.246 0.502 17.933 1.00 92.12 126 GLY A O 1
ATOM 1031 N N . THR A 1 127 ? -16.023 -0.273 19.066 1.00 90.81 127 THR A N 1
ATOM 1032 C CA . THR A 1 127 ? -16.185 -1.492 18.255 1.00 90.81 127 THR A CA 1
ATOM 1033 C C . THR A 1 127 ? -16.570 -1.163 16.812 1.00 90.81 127 THR A C 1
ATOM 1035 O O . THR A 1 127 ? -16.029 -1.755 15.876 1.00 90.81 127 THR A O 1
ATOM 1038 N N . ARG A 1 128 ? -17.454 -0.178 16.606 1.00 95.50 128 ARG A N 1
ATOM 1039 C CA . ARG A 1 128 ? -17.830 0.305 15.269 1.00 95.50 128 ARG A CA 1
ATOM 1040 C C . ARG A 1 128 ? -16.629 0.885 14.518 1.00 95.50 128 ARG A C 1
ATOM 1042 O O . ARG A 1 128 ? -16.411 0.555 13.355 1.00 95.50 128 ARG A O 1
ATOM 1049 N N . LEU A 1 129 ? -15.823 1.719 15.177 1.00 94.62 129 LEU A N 1
ATOM 1050 C CA . LEU A 1 129 ? -14.599 2.275 14.592 1.00 94.62 129 LEU A CA 1
ATOM 1051 C C . LEU A 1 129 ? -13.572 1.185 14.263 1.00 94.62 129 LEU A C 1
ATOM 1053 O O . LEU A 1 129 ? -12.928 1.263 13.218 1.00 94.62 129 LEU A O 1
ATOM 1057 N N . PHE A 1 130 ? -13.446 0.167 15.119 1.00 93.44 130 PHE A N 1
ATOM 1058 C CA . PHE A 1 130 ? -12.563 -0.973 14.879 1.00 93.44 130 PHE A CA 1
ATOM 1059 C C . PHE A 1 130 ? -12.988 -1.754 13.630 1.00 93.44 130 PHE A C 1
ATOM 1061 O O . PHE A 1 130 ? -12.161 -2.012 12.760 1.00 93.44 130 PHE A O 1
ATOM 1068 N N . LYS A 1 131 ? -14.288 -2.060 13.505 1.00 92.81 131 LYS A N 1
ATOM 1069 C CA . LYS A 1 131 ? -14.868 -2.711 12.321 1.00 92.81 131 LYS A CA 1
ATOM 1070 C C . LYS A 1 131 ? -14.549 -1.925 11.046 1.00 92.81 131 LYS A C 1
ATOM 1072 O O . LYS A 1 131 ? -14.053 -2.504 10.091 1.00 92.81 131 LYS A O 1
ATOM 1077 N N . ASN A 1 132 ? -14.742 -0.605 11.059 1.00 93.44 132 ASN A N 1
ATOM 1078 C CA . ASN A 1 132 ? -14.443 0.240 9.899 1.00 93.44 132 ASN A CA 1
ATOM 1079 C C . ASN A 1 132 ? -12.954 0.208 9.508 1.00 93.44 132 ASN A C 1
ATOM 1081 O O . ASN A 1 132 ? -12.634 0.239 8.322 1.00 93.44 132 ASN A O 1
ATOM 1085 N N . ALA A 1 133 ? -12.044 0.175 10.489 1.00 93.06 133 ALA A N 1
ATOM 1086 C CA . ALA A 1 133 ? -10.609 0.053 10.228 1.00 93.06 133 ALA A CA 1
ATOM 1087 C C . ALA A 1 133 ? -10.274 -1.302 9.583 1.00 93.06 133 ALA A C 1
ATOM 1089 O O . ALA A 1 133 ? -9.545 -1.347 8.595 1.00 93.06 133 ALA A O 1
ATOM 1090 N N . GLN A 1 134 ? -10.873 -2.376 10.100 1.00 92.69 134 GLN A N 1
ATOM 1091 C CA . GLN A 1 134 ? -10.719 -3.729 9.576 1.00 92.69 134 GLN A CA 1
ATOM 1092 C C . GLN A 1 134 ? -11.288 -3.882 8.158 1.00 92.69 134 GLN A C 1
ATOM 1094 O O . GLN A 1 134 ? -10.638 -4.463 7.293 1.00 92.69 134 GLN A O 1
ATOM 1099 N N . ASP A 1 135 ? -12.473 -3.332 7.893 1.00 93.38 135 ASP A N 1
ATOM 1100 C CA . ASP A 1 135 ? -13.099 -3.383 6.569 1.00 93.38 135 ASP A CA 1
ATOM 1101 C C . ASP A 1 135 ? -12.257 -2.631 5.522 1.00 93.38 135 ASP A C 1
ATOM 1103 O O . ASP A 1 135 ? -12.134 -3.086 4.383 1.00 93.38 135 ASP A O 1
ATOM 1107 N N . LEU A 1 136 ? -11.641 -1.504 5.902 1.00 93.12 136 LEU A N 1
ATOM 1108 C CA . LEU A 1 136 ? -10.750 -0.742 5.023 1.00 93.12 136 LEU A CA 1
ATOM 1109 C C . LEU A 1 136 ? -9.465 -1.511 4.690 1.00 93.12 136 LEU A C 1
ATOM 1111 O O . LEU A 1 136 ? -9.033 -1.538 3.539 1.00 93.12 136 LEU A O 1
ATOM 1115 N N . ASP A 1 137 ? -8.863 -2.137 5.692 1.00 91.25 137 ASP A N 1
ATOM 1116 C CA . ASP A 1 137 ? -7.669 -2.963 5.538 1.00 91.25 137 ASP A CA 1
ATOM 1117 C C . ASP A 1 137 ? -7.933 -4.175 4.627 1.00 91.25 137 ASP A C 1
ATOM 1119 O O . ASP A 1 137 ? -7.266 -4.370 3.605 1.00 91.25 137 ASP A O 1
ATOM 1123 N N . PHE A 1 138 ? -9.021 -4.909 4.888 1.00 93.12 138 PHE A N 1
ATOM 1124 C CA . PHE A 1 138 ? -9.472 -5.987 4.007 1.00 93.12 138 PHE A CA 1
ATOM 1125 C C . PHE A 1 138 ? -9.781 -5.513 2.591 1.00 93.12 138 PHE A C 1
ATOM 1127 O O . PHE A 1 138 ? -9.532 -6.251 1.633 1.00 93.12 138 PHE A O 1
ATOM 1134 N N . TRP A 1 139 ? -10.311 -4.298 2.434 1.00 95.00 139 TRP A N 1
ATOM 1135 C CA . TRP A 1 139 ? -10.534 -3.724 1.117 1.00 95.00 139 TRP A CA 1
ATOM 1136 C C . TRP A 1 139 ? -9.214 -3.567 0.354 1.00 95.00 139 TRP A C 1
ATOM 1138 O O . TRP A 1 139 ? -9.125 -4.083 -0.759 1.00 95.00 139 TRP A O 1
ATOM 1148 N N . TYR A 1 140 ? -8.174 -2.965 0.944 1.00 93.25 140 TYR A N 1
ATOM 1149 C CA . TYR A 1 140 ? -6.868 -2.821 0.283 1.00 93.25 140 TYR A CA 1
ATOM 1150 C C . TYR A 1 140 ? -6.236 -4.173 -0.065 1.00 93.25 140 TYR A C 1
ATOM 1152 O O . TYR A 1 140 ? -5.827 -4.372 -1.210 1.00 93.25 140 TYR A O 1
ATOM 1160 N N . ILE A 1 141 ? -6.236 -5.134 0.866 1.00 92.19 141 ILE A N 1
ATOM 1161 C CA . ILE A 1 141 ? -5.735 -6.495 0.611 1.00 92.19 141 ILE A CA 1
ATOM 1162 C C . ILE A 1 141 ? -6.474 -7.128 -0.573 1.00 92.19 141 ILE A C 1
ATOM 1164 O O . ILE A 1 141 ? -5.853 -7.708 -1.467 1.00 92.19 141 ILE A O 1
ATOM 1168 N N . LYS A 1 142 ? -7.806 -7.005 -0.611 1.00 92.44 142 LYS A N 1
ATOM 1169 C CA . LYS A 1 142 ? -8.623 -7.539 -1.703 1.00 92.44 142 LYS A CA 1
ATOM 1170 C C . LYS A 1 142 ? -8.290 -6.875 -3.037 1.00 92.44 142 LYS A C 1
ATOM 1172 O O . LYS A 1 142 ? -8.195 -7.591 -4.029 1.00 92.44 142 LYS A O 1
ATOM 1177 N N . GLN A 1 143 ? -8.110 -5.553 -3.066 1.00 91.44 143 GLN A N 1
ATOM 1178 C CA . GLN A 1 143 ? -7.775 -4.822 -4.293 1.00 91.44 143 GLN A CA 1
ATOM 1179 C C . GL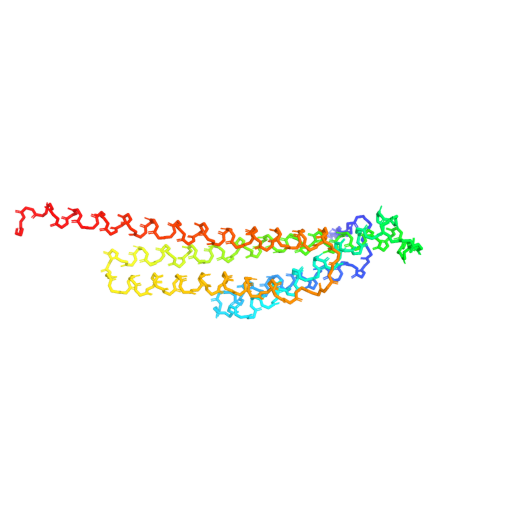N A 1 143 ? -6.400 -5.223 -4.850 1.00 91.44 143 GLN A C 1
ATOM 1181 O O . GLN A 1 143 ? -6.250 -5.430 -6.058 1.00 91.44 143 GLN A O 1
ATOM 1186 N N . ILE A 1 144 ? -5.402 -5.395 -3.977 1.00 89.25 144 ILE A N 1
ATOM 1187 C CA . ILE A 1 144 ? -4.073 -5.878 -4.376 1.00 89.25 144 ILE A CA 1
ATOM 1188 C C . ILE A 1 144 ? -4.200 -7.297 -4.938 1.00 89.25 144 ILE A C 1
ATOM 1190 O O . ILE A 1 144 ? -3.799 -7.533 -6.073 1.00 89.25 144 ILE A O 1
ATOM 1194 N N . LYS A 1 145 ? -4.873 -8.206 -4.217 1.00 87.31 145 LYS A N 1
ATOM 1195 C CA . LYS A 1 145 ? -5.115 -9.592 -4.658 1.00 87.31 145 LYS A CA 1
ATOM 1196 C C . LYS A 1 145 ? -5.872 -9.697 -5.981 1.00 87.31 145 LYS A C 1
ATOM 1198 O O . LYS A 1 145 ? -5.572 -10.574 -6.784 1.00 87.31 145 LYS A O 1
ATOM 1203 N N . SER A 1 146 ? -6.855 -8.834 -6.236 1.00 85.88 146 SER A N 1
ATOM 1204 C CA . SER A 1 146 ? -7.567 -8.840 -7.520 1.00 85.88 146 SER A CA 1
ATOM 1205 C C . SER A 1 146 ? -6.692 -8.370 -8.676 1.00 85.88 146 SER A C 1
ATOM 1207 O O . SER A 1 146 ? -6.887 -8.833 -9.794 1.0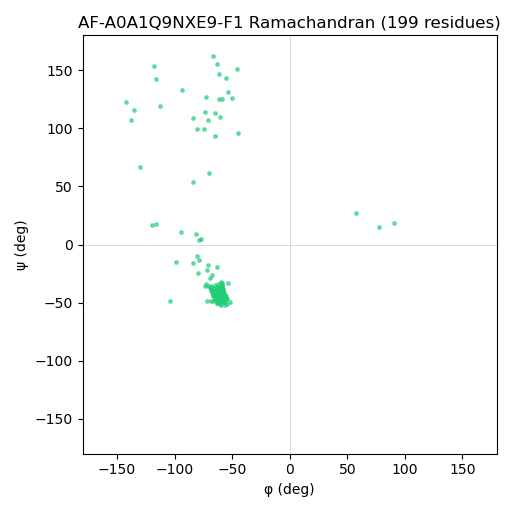0 85.88 146 SER A O 1
ATOM 1209 N N . SER A 1 147 ? -5.708 -7.510 -8.404 1.00 80.31 147 SER A N 1
ATOM 1210 C CA . SER A 1 147 ? -4.802 -6.983 -9.426 1.00 80.31 147 SER A CA 1
ATOM 1211 C C . SER A 1 147 ? -3.815 -8.036 -9.955 1.00 80.31 147 SER A C 1
ATOM 1213 O O . SER A 1 147 ? -3.316 -7.867 -11.062 1.00 80.31 147 SER A O 1
ATOM 1215 N N . PHE A 1 148 ? -3.610 -9.154 -9.235 1.00 67.88 148 PHE A N 1
ATOM 1216 C CA . PHE A 1 148 ? -2.827 -10.313 -9.708 1.00 67.88 148 PHE A CA 1
ATOM 1217 C C . PHE A 1 148 ? -3.384 -10.918 -11.004 1.00 67.88 148 PHE A C 1
ATOM 1219 O O . PHE A 1 148 ? -2.634 -11.464 -11.811 1.00 67.88 148 PHE A O 1
ATOM 1226 N N . LYS A 1 149 ? -4.712 -10.877 -11.184 1.00 56.81 149 LYS A N 1
ATOM 1227 C CA . LYS A 1 149 ? -5.407 -11.653 -12.224 1.00 56.81 149 LYS A CA 1
ATOM 1228 C C . LYS A 1 149 ? -5.355 -11.037 -13.622 1.00 56.81 149 LYS A C 1
ATOM 1230 O O . LYS A 1 149 ? -5.708 -11.726 -14.571 1.00 56.81 149 LYS A O 1
ATOM 1235 N N . ASP A 1 150 ? -4.888 -9.798 -13.745 1.00 53.69 150 ASP A N 1
ATOM 1236 C CA . ASP A 1 150 ? -4.763 -9.101 -15.033 1.00 53.69 150 ASP A CA 1
ATOM 1237 C C . ASP A 1 150 ? -3.358 -9.240 -15.654 1.00 53.69 150 ASP A C 1
ATOM 1239 O O . ASP A 1 150 ? -3.031 -8.550 -16.622 1.00 53.69 150 ASP A O 1
ATOM 1243 N N . SER A 1 151 ? -2.504 -10.115 -15.111 1.00 48.41 151 SER A N 1
ATOM 1244 C CA . SER A 1 151 ? -1.162 -10.349 -15.646 1.00 48.41 151 SER A CA 1
ATOM 1245 C C . SER A 1 151 ? -1.239 -11.103 -16.985 1.00 48.41 151 SER A C 1
ATOM 1247 O O . SER A 1 151 ? -1.584 -12.279 -17.071 1.00 48.41 151 SER A O 1
ATOM 1249 N N . LEU A 1 152 ? -0.961 -10.358 -18.059 1.00 50.91 152 LEU A N 1
ATOM 1250 C CA . LEU A 1 152 ? -0.763 -10.824 -19.435 1.00 50.91 152 LEU A CA 1
ATOM 1251 C C . LEU A 1 152 ? 0.162 -12.051 -19.488 1.00 50.91 152 LEU A C 1
ATOM 1253 O O . LEU A 1 152 ? 1.066 -12.162 -18.667 1.00 50.91 152 LEU A O 1
ATOM 1257 N N . ASN A 1 153 ? -0.029 -12.918 -20.494 1.00 44.41 153 ASN A N 1
ATOM 1258 C CA . ASN A 1 153 ? 0.875 -14.022 -20.852 1.00 44.41 153 ASN A CA 1
ATOM 1259 C C . ASN A 1 153 ? 2.339 -13.541 -20.862 1.00 44.41 153 ASN A C 1
ATOM 1261 O O . ASN A 1 153 ? 2.797 -12.962 -21.846 1.00 44.41 153 ASN A O 1
ATOM 1265 N N . LEU A 1 154 ? 3.053 -13.747 -19.760 1.00 51.56 154 LEU A N 1
ATOM 1266 C CA . LEU A 1 154 ? 4.436 -13.331 -19.563 1.00 51.56 154 LEU A CA 1
ATOM 1267 C C . LEU A 1 154 ? 5.303 -14.564 -19.342 1.00 51.56 154 LEU A C 1
ATOM 1269 O O . LEU A 1 154 ? 4.837 -15.601 -18.868 1.00 51.56 154 LEU A O 1
ATOM 1273 N N . ASP A 1 155 ? 6.576 -14.416 -19.688 1.00 59.34 155 ASP A N 1
ATOM 1274 C CA . ASP A 1 155 ? 7.613 -15.396 -19.405 1.00 59.34 155 ASP A CA 1
ATOM 1275 C C . ASP A 1 155 ? 7.674 -15.713 -17.895 1.00 59.34 155 ASP A C 1
ATOM 1277 O O . ASP A 1 155 ? 7.443 -14.838 -17.049 1.00 59.34 155 ASP A O 1
ATOM 1281 N N . LYS A 1 156 ? 7.948 -16.975 -17.541 1.00 59.69 156 LYS A N 1
ATOM 1282 C CA . LYS A 1 156 ? 7.718 -17.512 -16.183 1.00 59.69 156 LYS A CA 1
ATOM 1283 C C . LYS A 1 156 ? 8.471 -16.744 -15.091 1.00 59.69 156 LYS A C 1
ATOM 1285 O O . LYS A 1 156 ? 7.904 -16.490 -14.035 1.00 59.69 156 LYS A O 1
ATOM 1290 N N . SER A 1 157 ? 9.710 -16.331 -15.352 1.00 60.91 157 SER A N 1
ATOM 1291 C CA . SER A 1 157 ? 10.571 -15.647 -14.373 1.00 60.91 157 SER A CA 1
ATOM 1292 C C . SER A 1 157 ? 10.079 -14.241 -14.009 1.00 60.91 157 SER A C 1
ATOM 1294 O O . SER A 1 157 ? 10.132 -13.822 -12.854 1.00 60.91 157 SER A O 1
ATOM 1296 N N . ILE A 1 158 ? 9.549 -13.508 -14.986 1.00 64.06 158 ILE A N 1
ATOM 1297 C CA . ILE A 1 158 ? 9.007 -12.161 -14.790 1.00 64.06 158 ILE A CA 1
ATOM 1298 C C . ILE A 1 158 ? 7.663 -12.237 -14.057 1.00 64.06 158 ILE A C 1
ATOM 1300 O O . ILE A 1 158 ? 7.373 -11.395 -13.207 1.00 64.06 158 ILE A O 1
ATOM 1304 N N . SER A 1 159 ? 6.872 -13.274 -14.347 1.00 69.12 159 SER A N 1
ATOM 1305 C CA . SER A 1 159 ? 5.645 -13.574 -13.608 1.00 69.12 159 SER A CA 1
ATOM 1306 C C . SER A 1 159 ? 5.930 -13.917 -12.139 1.00 69.12 159 SER A C 1
ATOM 1308 O O . SER A 1 159 ? 5.219 -13.442 -11.257 1.00 69.12 159 SER A O 1
ATOM 1310 N N . GLU A 1 160 ? 6.996 -14.668 -11.846 1.00 74.44 160 GLU A N 1
ATOM 1311 C CA . GLU A 1 160 ? 7.416 -14.970 -10.468 1.00 74.44 160 GLU A CA 1
ATOM 1312 C C . GLU A 1 160 ? 7.791 -13.710 -9.677 1.00 74.44 160 GLU A C 1
ATOM 1314 O O . GLU A 1 160 ? 7.311 -13.538 -8.556 1.00 74.44 160 GLU A O 1
ATOM 1319 N N . PHE A 1 161 ? 8.579 -12.799 -10.258 1.00 75.06 161 PHE A N 1
ATOM 1320 C CA . PHE A 1 161 ? 8.916 -11.527 -9.605 1.00 75.06 161 PHE A CA 1
ATOM 1321 C C . PHE A 1 161 ? 7.680 -10.651 -9.362 1.00 75.06 161 PHE A C 1
ATOM 1323 O O . PHE A 1 161 ? 7.521 -10.068 -8.290 1.00 75.06 161 PHE A O 1
ATOM 1330 N N . GLU A 1 162 ? 6.793 -10.556 -10.356 1.00 78.38 162 GLU A N 1
ATOM 1331 C CA . GLU A 1 162 ? 5.542 -9.809 -10.233 1.00 78.38 162 GLU A CA 1
ATOM 1332 C C . GLU A 1 162 ? 4.694 -10.350 -9.071 1.00 78.38 162 GLU A C 1
ATOM 1334 O O . GLU A 1 162 ? 4.257 -9.572 -8.221 1.00 78.38 162 GLU A O 1
ATOM 1339 N N . ASN A 1 163 ? 4.547 -11.674 -8.974 1.00 82.12 163 ASN A N 1
ATOM 1340 C CA . ASN A 1 163 ? 3.834 -12.325 -7.874 1.00 82.12 163 ASN A CA 1
ATOM 1341 C C . ASN A 1 163 ? 4.482 -12.039 -6.512 1.00 82.12 163 ASN A C 1
ATOM 1343 O O . ASN A 1 163 ? 3.776 -11.641 -5.589 1.00 82.12 163 ASN A O 1
ATOM 1347 N N . GLN A 1 164 ? 5.811 -12.158 -6.401 1.00 84.44 164 GLN A N 1
ATOM 1348 C CA . GLN A 1 164 ? 6.541 -11.861 -5.160 1.00 84.44 164 GLN A CA 1
ATOM 1349 C C . GLN A 1 164 ? 6.299 -10.428 -4.684 1.00 84.44 164 GLN A C 1
ATOM 1351 O O . GLN A 1 164 ? 5.995 -10.205 -3.515 1.00 84.44 164 GLN A O 1
ATOM 1356 N N . MET A 1 165 ? 6.364 -9.455 -5.595 1.00 84.69 165 MET A N 1
ATOM 1357 C CA . MET A 1 165 ? 6.106 -8.059 -5.261 1.00 84.69 165 MET A CA 1
ATOM 1358 C C . MET A 1 165 ? 4.690 -7.867 -4.708 1.00 84.69 165 MET A C 1
ATOM 1360 O O . MET A 1 165 ? 4.509 -7.156 -3.724 1.00 84.69 165 MET A O 1
ATOM 1364 N N . TYR A 1 166 ? 3.670 -8.473 -5.317 1.00 87.12 166 TYR A N 1
ATOM 1365 C CA . TYR A 1 166 ? 2.312 -8.366 -4.787 1.00 87.12 166 TYR A CA 1
ATOM 1366 C C . TYR A 1 166 ? 2.126 -9.109 -3.457 1.00 87.12 166 TYR A C 1
ATOM 1368 O O . TYR A 1 166 ? 1.420 -8.597 -2.582 1.00 87.12 166 TYR A O 1
ATOM 1376 N N . ASP A 1 167 ? 2.771 -10.262 -3.279 1.00 88.88 167 ASP A N 1
ATOM 1377 C CA . ASP A 1 167 ? 2.746 -11.026 -2.031 1.00 88.88 167 ASP A CA 1
ATOM 1378 C C . ASP A 1 167 ? 3.358 -10.232 -0.870 1.00 88.88 167 ASP A C 1
ATOM 1380 O O . ASP A 1 167 ? 2.740 -10.143 0.192 1.00 88.88 167 ASP A O 1
ATOM 1384 N N . GLU A 1 168 ? 4.493 -9.557 -1.086 1.00 88.00 168 GLU A N 1
ATOM 1385 C CA . GLU A 1 168 ? 5.107 -8.650 -0.103 1.00 88.00 168 GLU A CA 1
ATOM 1386 C C . GLU A 1 168 ? 4.125 -7.556 0.345 1.00 88.00 168 GLU A C 1
ATOM 1388 O O . GLU A 1 168 ? 3.970 -7.277 1.536 1.00 88.00 168 GLU A O 1
ATOM 1393 N N . MET A 1 169 ? 3.408 -6.951 -0.605 1.00 89.25 169 MET A N 1
ATOM 1394 C CA . MET A 1 169 ? 2.443 -5.885 -0.316 1.00 89.25 169 MET A CA 1
ATOM 1395 C C . MET A 1 169 ? 1.244 -6.392 0.489 1.00 89.25 169 MET A C 1
ATOM 1397 O O . MET A 1 169 ? 0.775 -5.719 1.410 1.00 89.25 169 MET A O 1
ATOM 1401 N N . VAL A 1 170 ? 0.749 -7.587 0.159 1.00 90.62 170 VAL A N 1
ATOM 1402 C CA . VAL A 1 170 ? -0.320 -8.255 0.909 1.00 90.62 170 VAL A CA 1
ATOM 1403 C C . VAL A 1 170 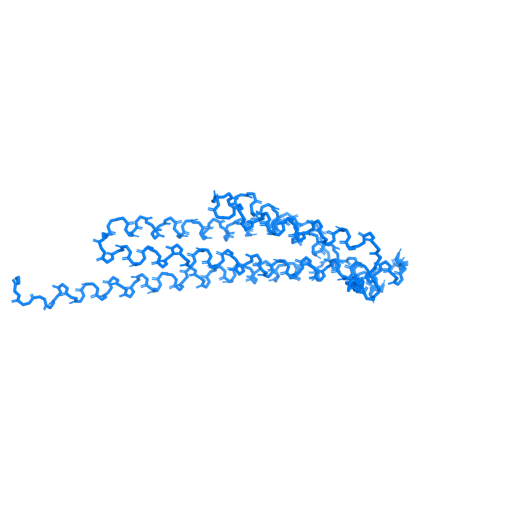? 0.144 -8.610 2.319 1.00 90.62 170 VAL A C 1
ATOM 1405 O O . VAL A 1 170 ? -0.621 -8.422 3.269 1.00 90.62 170 VAL A O 1
ATOM 1408 N N . GLN A 1 171 ? 1.368 -9.115 2.464 1.00 91.44 171 GLN A N 1
ATOM 1409 C CA . GLN A 1 171 ? 1.918 -9.521 3.751 1.00 91.44 171 GLN A CA 1
ATOM 1410 C C . GLN A 1 171 ? 2.003 -8.333 4.713 1.00 91.44 171 GLN A C 1
ATOM 1412 O O . GLN A 1 171 ? 1.485 -8.422 5.824 1.00 91.44 171 GLN A O 1
ATOM 1417 N N . VAL A 1 172 ? 2.545 -7.197 4.263 1.00 87.62 172 VAL A N 1
ATOM 1418 C CA . VAL A 1 172 ? 2.662 -5.977 5.080 1.00 87.62 172 VAL A CA 1
ATOM 1419 C C . VAL A 1 172 ? 1.305 -5.527 5.636 1.00 87.62 172 VAL A C 1
ATOM 1421 O O . VAL A 1 172 ? 1.183 -5.227 6.823 1.00 87.62 172 VAL A O 1
ATOM 1424 N N . LEU A 1 173 ? 0.256 -5.508 4.808 1.00 87.19 173 LEU A N 1
ATOM 1425 C CA . LEU A 1 173 ? -1.090 -5.141 5.270 1.00 87.19 173 LEU A CA 1
ATOM 1426 C C . LEU A 1 173 ? -1.685 -6.195 6.215 1.00 87.19 173 LEU A C 1
ATOM 1428 O O . LEU A 1 173 ? -2.319 -5.855 7.212 1.00 87.19 173 LEU A O 1
ATOM 1432 N N . THR A 1 174 ? -1.433 -7.477 5.946 1.00 88.94 174 THR A N 1
ATOM 1433 C CA . THR A 1 174 ? -1.903 -8.579 6.797 1.00 88.94 174 THR A CA 1
ATOM 1434 C C . THR A 1 174 ? -1.312 -8.485 8.207 1.00 88.94 174 THR A C 1
ATOM 1436 O O . THR A 1 174 ? -2.053 -8.578 9.185 1.00 88.94 174 THR A O 1
ATOM 1439 N N . GLU A 1 175 ? -0.012 -8.205 8.329 1.00 88.62 175 GLU A N 1
ATOM 1440 C CA . GLU A 1 175 ? 0.665 -8.021 9.621 1.00 88.62 175 GLU A CA 1
ATOM 1441 C C . GLU A 1 175 ? 0.081 -6.844 10.423 1.00 88.62 175 GLU A C 1
ATOM 1443 O O . GLU A 1 175 ? -0.089 -6.929 11.648 1.00 88.62 175 GLU A O 1
ATOM 1448 N N . VAL A 1 176 ? -0.295 -5.752 9.745 1.00 86.19 176 VAL A N 1
ATOM 1449 C CA . VAL A 1 176 ? -0.992 -4.619 10.375 1.00 86.19 176 VAL A CA 1
ATOM 1450 C C . VAL A 1 176 ? -2.365 -5.041 10.899 1.00 86.19 176 VAL A C 1
ATOM 1452 O O . VAL A 1 176 ? -2.711 -4.702 12.037 1.00 86.19 176 VAL A O 1
ATOM 1455 N N . SER A 1 177 ? -3.120 -5.813 10.114 1.00 83.75 177 SER A N 1
ATOM 1456 C CA . SER A 1 177 ? -4.419 -6.371 10.507 1.00 83.75 177 SER A CA 1
ATOM 1457 C C . SER A 1 177 ? -4.326 -7.197 11.786 1.00 83.75 177 SER A C 1
ATOM 1459 O O . SER A 1 177 ? -5.043 -6.958 12.764 1.00 83.75 177 SER A O 1
ATOM 1461 N N . GLU A 1 178 ? -3.393 -8.149 11.804 1.00 89.00 178 GLU A N 1
ATOM 1462 C CA . GLU A 1 178 ? -3.178 -9.061 12.925 1.00 89.00 178 GLU A CA 1
ATOM 1463 C C . GLU A 1 178 ? -2.740 -8.305 14.180 1.00 89.00 178 GLU A C 1
ATOM 1465 O O . GLU A 1 178 ? -3.255 -8.541 15.276 1.00 89.00 178 GLU A O 1
ATOM 1470 N N . THR A 1 179 ? -1.850 -7.326 14.023 1.00 86.12 179 THR A N 1
ATOM 1471 C CA . THR A 1 179 ? -1.397 -6.469 15.124 1.00 86.12 179 THR A CA 1
ATOM 1472 C C . THR A 1 179 ? -2.544 -5.636 15.704 1.00 86.12 179 THR A C 1
ATOM 1474 O O . THR A 1 179 ? -2.681 -5.519 16.932 1.00 86.12 179 THR A O 1
ATOM 1477 N N . GLY A 1 180 ? -3.406 -5.086 14.843 1.00 79.06 180 GLY A N 1
ATOM 1478 C CA . GLY A 1 180 ? -4.613 -4.363 15.242 1.00 79.06 180 GLY A CA 1
ATOM 1479 C C . GLY A 1 180 ? -5.572 -5.248 16.042 1.00 79.06 180 GLY A C 1
ATOM 1480 O O . GLY A 1 180 ? -6.014 -4.866 17.133 1.00 79.06 180 GLY A O 1
ATOM 1481 N N . LEU A 1 181 ? -5.827 -6.465 15.553 1.00 87.06 181 LEU A N 1
ATOM 1482 C CA . LEU A 1 181 ? -6.665 -7.459 16.222 1.00 87.06 181 LEU A CA 1
ATOM 1483 C C . LEU A 1 181 ? -6.107 -7.853 17.594 1.00 87.06 181 LEU A C 1
ATOM 1485 O O . LEU A 1 181 ? -6.836 -7.814 18.588 1.00 87.06 181 LEU A O 1
ATOM 1489 N N . ASN A 1 182 ? -4.815 -8.168 17.668 1.00 87.81 182 ASN A N 1
ATOM 1490 C CA . ASN A 1 182 ? -4.139 -8.536 18.912 1.00 87.81 182 ASN A CA 1
ATOM 1491 C C . ASN A 1 182 ? -4.228 -7.416 19.960 1.00 87.81 182 ASN A C 1
ATOM 1493 O O . ASN A 1 182 ? -4.500 -7.670 21.138 1.00 87.81 182 ASN A O 1
ATOM 1497 N N . SER A 1 183 ? -4.069 -6.161 19.532 1.00 84.62 183 SER A N 1
ATOM 1498 C CA . SER A 1 183 ? -4.176 -4.990 20.411 1.00 84.62 183 SER A CA 1
ATOM 1499 C C . SER A 1 183 ? -5.587 -4.821 20.980 1.00 84.62 183 SER A C 1
ATOM 1501 O O . SER A 1 183 ? -5.756 -4.602 22.182 1.00 84.62 183 SER A O 1
ATOM 1503 N N . MET A 1 184 ? -6.612 -4.977 20.139 1.00 81.75 184 MET A N 1
ATOM 1504 C CA . MET A 1 184 ? -8.010 -4.914 20.565 1.00 81.75 184 MET A CA 1
ATOM 1505 C C . MET A 1 184 ? -8.356 -6.051 21.533 1.00 81.75 184 MET A C 1
ATOM 1507 O O . MET A 1 184 ? -8.919 -5.807 22.599 1.00 81.75 184 MET A O 1
ATOM 1511 N N . GLN A 1 185 ? -7.943 -7.285 21.228 1.00 86.12 185 GLN A N 1
ATOM 1512 C CA . GLN A 1 185 ? -8.128 -8.430 22.124 1.00 86.12 185 GLN A CA 1
ATOM 1513 C C . GLN A 1 185 ? -7.494 -8.200 23.500 1.00 86.12 185 GLN A C 1
ATOM 1515 O O . GLN A 1 185 ? -8.101 -8.538 24.518 1.00 86.12 185 GLN A O 1
ATOM 1520 N N . LYS A 1 186 ? -6.291 -7.615 23.552 1.00 86.69 186 LYS A N 1
ATOM 1521 C CA . LYS A 1 186 ? -5.615 -7.283 24.812 1.00 86.69 186 LYS A CA 1
ATOM 1522 C C . LYS A 1 186 ? -6.436 -6.299 25.648 1.00 86.69 186 LYS A C 1
ATOM 1524 O O . LYS A 1 186 ? -6.672 -6.556 26.824 1.00 86.69 186 LYS A O 1
ATOM 1529 N N . ILE A 1 187 ? -6.936 -5.227 25.035 1.00 80.88 187 ILE A N 1
ATOM 1530 C CA . ILE A 1 187 ? -7.743 -4.211 25.728 1.00 80.88 187 ILE A CA 1
ATOM 1531 C C . ILE A 1 187 ? -9.059 -4.793 26.242 1.00 80.88 187 ILE A C 1
ATOM 1533 O O . ILE A 1 187 ? -9.453 -4.511 27.372 1.00 80.88 187 ILE A O 1
ATOM 1537 N N . LEU A 1 188 ? -9.716 -5.644 25.452 1.00 79.12 188 LEU A N 1
ATOM 1538 C CA . LEU A 1 188 ? -10.930 -6.335 25.883 1.00 79.12 188 LEU A CA 1
ATOM 1539 C C . LEU A 1 188 ? -10.665 -7.269 27.071 1.00 79.12 188 LEU A C 1
ATOM 1541 O O . LEU A 1 188 ? -11.435 -7.270 28.029 1.00 79.12 188 LEU A O 1
ATOM 1545 N N . LYS A 1 189 ? -9.559 -8.026 27.051 1.00 84.50 189 LYS A N 1
ATOM 1546 C CA . LYS A 1 189 ? -9.148 -8.880 28.180 1.00 84.50 189 LYS A CA 1
ATOM 1547 C C . LYS A 1 189 ? -8.890 -8.059 29.445 1.00 84.50 189 LYS A C 1
ATOM 1549 O O . LYS A 1 189 ? -9.394 -8.421 30.504 1.00 84.50 189 LYS A O 1
ATOM 1554 N N . GLU A 1 190 ? -8.158 -6.952 29.335 1.00 82.56 190 GLU A N 1
ATOM 1555 C CA . GLU A 1 190 ? -7.887 -6.041 30.457 1.00 82.56 190 GLU A CA 1
ATOM 1556 C C . GLU A 1 190 ? -9.178 -5.428 31.022 1.00 82.56 190 GLU A C 1
ATOM 1558 O O . GLU A 1 190 ? -9.353 -5.356 32.240 1.00 82.56 190 GLU A O 1
ATOM 1563 N N . ALA A 1 191 ? -10.111 -5.025 30.154 1.00 73.19 191 ALA A N 1
ATOM 1564 C CA . ALA A 1 191 ? -11.410 -4.505 30.569 1.00 73.19 191 ALA A CA 1
ATOM 1565 C C . ALA A 1 191 ? -12.223 -5.568 31.326 1.00 73.19 191 ALA A C 1
ATOM 1567 O O . ALA A 1 191 ? -12.709 -5.302 32.423 1.00 73.19 191 ALA A O 1
ATOM 1568 N N . LEU A 1 192 ? -12.308 -6.794 30.797 1.00 71.81 192 LEU A N 1
ATOM 1569 C CA . LEU A 1 192 ? -13.020 -7.909 31.432 1.00 71.81 192 LEU A CA 1
ATOM 1570 C C . LEU A 1 192 ? -12.413 -8.318 32.781 1.00 71.81 192 LEU A C 1
ATOM 1572 O O . LEU A 1 192 ? -13.149 -8.670 33.701 1.00 71.81 192 LEU A O 1
ATOM 1576 N N . GLN A 1 193 ? -11.087 -8.263 32.922 1.00 73.00 193 GLN A N 1
ATOM 1577 C CA . GLN A 1 193 ? -10.417 -8.536 34.195 1.00 73.00 193 GLN A CA 1
ATOM 1578 C C . GLN A 1 193 ? -10.773 -7.492 35.257 1.00 73.00 193 GLN A C 1
ATOM 1580 O O . GLN A 1 193 ? -11.054 -7.872 36.389 1.00 73.00 193 GLN A O 1
ATOM 1585 N N . LYS A 1 194 ? -10.856 -6.203 34.902 1.00 62.03 194 LYS A N 1
ATOM 1586 C CA . LYS A 1 194 ? -11.301 -5.155 35.838 1.00 62.03 194 LYS A CA 1
ATOM 1587 C C . LYS A 1 194 ? -12.731 -5.376 36.333 1.00 62.03 194 LYS A C 1
ATOM 1589 O O . LYS A 1 194 ? -12.984 -5.201 37.516 1.00 62.03 194 LYS A O 1
ATOM 1594 N N . PHE A 1 195 ? -13.639 -5.835 35.469 1.00 57.09 195 PHE A N 1
ATOM 1595 C CA . PHE A 1 195 ? -15.010 -6.172 35.875 1.00 57.09 195 PHE A CA 1
ATOM 1596 C C . PHE A 1 195 ? -15.102 -7.396 36.797 1.00 57.09 195 PHE A C 1
ATOM 1598 O O . PHE A 1 195 ? -16.045 -7.490 37.574 1.00 57.09 195 PHE A O 1
ATOM 1605 N N . ARG A 1 196 ? -14.144 -8.331 36.737 1.00 53.59 196 ARG A N 1
ATOM 1606 C CA . ARG A 1 196 ? -14.094 -9.490 37.649 1.00 53.59 196 ARG A CA 1
ATOM 1607 C C . ARG A 1 196 ? -13.525 -9.167 39.034 1.00 53.59 196 ARG A C 1
ATOM 1609 O O . ARG A 1 196 ? -13.646 -10.001 39.922 1.00 53.59 196 ARG A O 1
ATOM 1616 N N . PHE A 1 197 ? -12.903 -8.002 39.209 1.00 50.09 197 PHE A N 1
ATOM 1617 C CA . PHE A 1 197 ? -12.223 -7.600 40.444 1.00 50.09 197 PHE A CA 1
ATOM 1618 C C . PHE A 1 197 ? -12.810 -6.337 41.081 1.00 50.09 197 PHE A C 1
ATOM 1620 O O . PHE A 1 197 ? -12.146 -5.742 41.921 1.00 50.09 197 PHE A O 1
ATOM 1627 N N . ASP A 1 198 ? -14.026 -5.925 40.715 1.00 49.47 198 ASP A N 1
ATOM 1628 C CA . ASP A 1 198 ? -14.738 -4.875 41.447 1.00 49.47 198 ASP A CA 1
ATOM 1629 C C . ASP A 1 198 ? -15.383 -5.508 42.698 1.00 49.47 198 ASP A C 1
ATOM 1631 O O . ASP A 1 198 ? -16.411 -6.171 42.568 1.00 49.47 198 ASP A O 1
ATOM 1635 N N . PRO A 1 199 ? -14.793 -5.390 43.908 1.00 46.62 199 PRO A N 1
ATOM 1636 C CA . PRO A 1 199 ? -15.303 -6.044 45.114 1.00 46.62 199 PRO A CA 1
ATOM 1637 C C . PRO A 1 199 ? -16.505 -5.293 45.712 1.00 46.62 199 PRO A C 1
ATOM 1639 O O . PRO A 1 199 ? -16.975 -5.645 46.792 1.00 46.62 199 PRO A O 1
ATOM 1642 N N . PHE A 1 200 ? -16.971 -4.236 45.040 1.00 53.75 200 PHE A N 1
ATOM 1643 C CA . PHE A 1 200 ? -18.051 -3.358 45.483 1.00 53.75 200 PHE A CA 1
ATOM 1644 C C . PHE A 1 200 ? -19.284 -3.404 44.560 1.00 53.75 200 PHE A C 1
ATOM 1646 O O . PHE A 1 200 ? -20.140 -2.519 44.642 1.00 53.75 200 PHE A O 1
ATOM 1653 N N . LYS A 1 201 ? -19.399 -4.442 43.719 1.00 48.66 201 LYS A N 1
ATOM 1654 C CA . LYS A 1 201 ? -20.656 -4.865 43.082 1.00 48.66 201 LYS A CA 1
ATOM 1655 C C . LYS A 1 201 ? -21.069 -6.257 43.532 1.00 48.66 201 LYS A C 1
ATOM 1657 O O . LYS A 1 201 ? -20.182 -7.129 43.629 1.00 48.66 201 LYS A O 1
#

pLDDT: mean 79.02, std 16.17, range [32.12, 95.5]

Solvent-accessible surface area (backbone atoms only — not comparable to full-atom values): 11349 Å² total; per-residue (Å²): 134,89,83,81,84,79,79,79,85,70,61,89,91,60,56,75,68,55,54,52,53,51,52,51,50,51,50,53,56,55,48,38,51,60,30,49,80,70,67,35,54,70,62,35,48,52,56,49,52,53,38,50,52,47,24,54,51,39,50,50,53,52,50,49,59,76,46,38,86,81,44,92,88,57,70,77,87,63,55,74,67,57,48,50,49,47,52,51,54,26,52,50,29,51,51,47,53,55,54,49,51,52,52,52,49,52,53,46,50,50,38,36,52,54,11,56,58,32,36,80,78,39,54,68,62,9,50,54,40,36,50,54,32,51,56,52,51,51,47,54,46,49,54,56,60,58,59,63,76,74,66,67,99,59,61,68,70,62,47,50,52,54,49,50,56,52,50,54,58,42,48,58,54,48,54,52,51,53,52,46,52,54,52,46,52,50,52,52,51,56,53,54,50,54,68,75,65,49,91,89,113

Foldseek 3Di:
DDDDPPPPPDDPLADPVLVVVLVVLVVLLVVLLVCVVVVVVVVNVVNLLVLLVLLLVLVVLLVCQVCVPVDPPDDRDDDPSVNVSSVVSSVSSVVSNVVSLVSLLVSLLVLLVVLLVVCVVPVVVSVVSLVVSLVSLVVSLVSLVVSLVPDPPDDPVSNVVSVVVSVVSSVSSVVSNVVSVVSNVVSVVVVVVVVVPPPPD

Nearest PDB structures (foldseek):
  5tpt-assembly1_A  TM=4.686E-01  e=3.358E+00  Homo sapiens
  3hai-assembly1_B  TM=3.153E-01  e=1.668E+00  Homo sapiens
  6jfl-assembly1_A  TM=3.570E-01  e=3.038E+00  Homo sapiens
  2x3v-assembly2_C  TM=3.172E-01  e=6.115E+00  Mus musculus
  3i2w-assembly1_B  TM=1.844E-01  e=4.531E+00  Drosophila melanogaster

Sequence (201 aa):
MSTSNSDNNTIPGVGIEDQEIIGILERIVSLSQNLLEKNQHVLVFNIFLHLVRNDLHLRKKIAYELFPGAVDDFQPQYTQEELNSIIQLQTFANNYRIQFLVRITDYIVGKYKKATEMVKKDFNEGTRLFKNAQDLDFWYIKQIKSSFKDSLNLDKSISEFENQMYDEMVQVLTEVSETGLNSMQKILKEALQKFRFDPFK

Mean predicted aligned error: 10.18 Å

Radius of gyration: 23.42 Å; Cα contacts (8 Å, |Δi|>4): 116; chains: 1; bounding box: 45×62×78 Å